Protein AF-A0A9X7B2Y9-F1 (afdb_monomer)

Radius of gyration: 25.91 Å; Cα contacts (8 Å, |Δi|>4): 244; chains: 1; bounding box: 48×60×76 Å

Structure (mmCIF, N/CA/C/O backbone):
data_AF-A0A9X7B2Y9-F1
#
_entry.id   AF-A0A9X7B2Y9-F1
#
loop_
_atom_site.group_PDB
_atom_site.id
_atom_site.type_symbol
_atom_site.label_atom_id
_atom_site.label_alt_id
_atom_site.label_comp_id
_atom_site.label_asym_id
_atom_site.label_entity_id
_atom_site.label_seq_id
_atom_site.pdbx_PDB_ins_code
_atom_site.Cartn_x
_atom_site.Cartn_y
_atom_site.Cartn_z
_atom_site.occupancy
_atom_site.B_iso_or_equiv
_atom_site.auth_seq_id
_atom_site.auth_comp_id
_atom_site.auth_asym_id
_atom_site.auth_atom_id
_atom_site.pdbx_PDB_model_num
ATOM 1 N N . MET A 1 1 ? 6.248 -43.064 -61.734 1.00 55.03 1 MET A N 1
ATOM 2 C CA . MET A 1 1 ? 5.844 -42.090 -60.694 1.00 55.03 1 MET A CA 1
ATOM 3 C C . MET A 1 1 ? 4.387 -42.372 -60.353 1.00 55.03 1 MET A C 1
ATOM 5 O O . MET A 1 1 ? 3.598 -42.479 -61.281 1.00 55.03 1 MET A O 1
ATOM 9 N N . ASN A 1 2 ? 4.056 -42.627 -59.082 1.00 61.34 2 ASN A N 1
ATOM 10 C CA . ASN A 1 2 ? 2.721 -43.091 -58.677 1.00 61.34 2 ASN A CA 1
ATOM 11 C C . ASN A 1 2 ? 1.659 -42.046 -59.065 1.00 61.34 2 ASN A C 1
ATOM 13 O O . ASN A 1 2 ? 1.827 -40.874 -58.736 1.00 61.34 2 ASN A O 1
ATOM 17 N N . ILE A 1 3 ? 0.582 -42.448 -59.748 1.00 60.09 3 ILE A N 1
ATOM 18 C CA . ILE A 1 3 ? -0.460 -41.532 -60.266 1.00 60.09 3 ILE A CA 1
ATOM 19 C C . ILE A 1 3 ? -1.057 -40.669 -59.135 1.00 60.09 3 ILE A C 1
ATOM 21 O O . ILE A 1 3 ? -1.337 -39.487 -59.321 1.00 60.09 3 ILE A O 1
ATOM 25 N N . ALA A 1 4 ? -1.145 -41.226 -57.923 1.00 59.25 4 ALA A N 1
ATOM 26 C CA . ALA A 1 4 ? -1.563 -40.509 -56.719 1.00 59.25 4 ALA A CA 1
ATOM 27 C C . ALA A 1 4 ? -0.621 -39.348 -56.334 1.00 59.25 4 ALA A C 1
ATOM 29 O O . ALA A 1 4 ? -1.083 -38.287 -55.922 1.00 59.25 4 ALA A O 1
ATOM 30 N N . VAL A 1 5 ? 0.693 -39.511 -56.521 1.00 60.88 5 VAL A N 1
ATOM 31 C CA . VAL A 1 5 ? 1.701 -38.485 -56.198 1.00 60.88 5 VAL A CA 1
ATOM 32 C C . VAL A 1 5 ? 1.661 -37.341 -57.217 1.00 60.88 5 VAL A C 1
ATOM 34 O O . VAL A 1 5 ? 1.767 -36.178 -56.831 1.00 60.88 5 VAL A O 1
ATOM 37 N N . SER A 1 6 ? 1.441 -37.631 -58.507 1.00 60.00 6 SER A N 1
ATOM 38 C CA . SER A 1 6 ? 1.332 -36.575 -59.528 1.00 60.00 6 SER A CA 1
ATOM 39 C C . SER A 1 6 ? 0.026 -35.787 -59.432 1.00 60.00 6 SER A C 1
ATOM 41 O O . SER A 1 6 ? 0.015 -34.595 -59.720 1.00 60.00 6 SER A O 1
ATOM 43 N N . LEU A 1 7 ? -1.074 -36.429 -59.023 1.00 57.53 7 LEU A N 1
ATOM 44 C CA . LEU A 1 7 ? -2.344 -35.745 -58.759 1.00 57.53 7 LEU A CA 1
ATOM 45 C C . LEU A 1 7 ? -2.250 -34.867 -57.506 1.00 57.53 7 LEU A C 1
ATOM 47 O O . LEU A 1 7 ? -2.676 -33.715 -57.547 1.00 57.53 7 LEU A O 1
ATOM 51 N N . GLY A 1 8 ? -1.618 -35.367 -56.439 1.00 60.34 8 GLY A N 1
ATOM 52 C CA . GLY A 1 8 ? -1.370 -34.601 -55.216 1.00 60.34 8 GLY A CA 1
ATOM 53 C C . GLY A 1 8 ? -0.568 -33.321 -55.466 1.00 60.34 8 GLY A C 1
ATOM 54 O O . GLY A 1 8 ? -0.950 -32.268 -54.976 1.00 60.34 8 GLY A O 1
ATOM 55 N N . LEU A 1 9 ? 0.479 -33.374 -56.297 1.00 62.16 9 LEU A N 1
ATOM 56 C CA . LEU A 1 9 ? 1.273 -32.197 -56.688 1.00 62.16 9 LEU A CA 1
ATOM 57 C C . LEU A 1 9 ? 0.579 -31.280 -57.705 1.00 62.16 9 LEU A C 1
ATOM 59 O O . LEU A 1 9 ? 0.937 -30.110 -57.802 1.00 62.16 9 LEU A O 1
ATOM 63 N N . ARG A 1 10 ? -0.387 -31.784 -58.481 1.00 68.88 10 ARG A N 1
ATOM 64 C CA . ARG A 1 10 ? -1.125 -30.974 -59.463 1.00 68.88 10 ARG A CA 1
ATOM 65 C C . ARG A 1 10 ? -2.223 -30.133 -58.818 1.00 68.88 10 ARG A C 1
ATOM 67 O O . ARG A 1 10 ? -2.484 -29.049 -59.318 1.00 68.88 10 ARG A O 1
ATOM 74 N N . TYR A 1 11 ? -2.825 -30.629 -57.735 1.00 70.75 11 TYR A N 1
ATOM 75 C CA . TYR A 1 11 ? -3.968 -29.996 -57.068 1.00 70.75 11 TYR A CA 1
ATOM 76 C C . TYR A 1 11 ? -3.666 -29.511 -55.639 1.00 70.75 11 TYR A C 1
ATOM 78 O O . TYR A 1 11 ? -4.580 -29.196 -54.876 1.00 70.75 11 TYR A O 1
ATOM 86 N N . TYR A 1 12 ? -2.391 -29.476 -55.225 1.00 68.25 12 TYR A N 1
ATOM 87 C CA . TYR A 1 12 ? -2.027 -29.124 -53.847 1.00 68.25 12 TYR A CA 1
ATOM 88 C C . TYR A 1 12 ? -2.449 -27.703 -53.458 1.00 68.25 12 TYR A C 1
ATOM 90 O O . TYR A 1 12 ? -2.738 -27.468 -52.289 1.00 68.25 12 TYR A O 1
ATOM 98 N N . LYS A 1 13 ? -2.505 -26.760 -54.409 1.00 60.84 13 LYS A N 1
ATOM 99 C CA . LYS A 1 13 ? -2.906 -25.371 -54.135 1.00 60.84 13 LYS A CA 1
ATOM 100 C C . LYS A 1 13 ? -4.401 -25.278 -53.868 1.00 60.84 13 LYS A C 1
ATOM 102 O O . LYS A 1 13 ? -4.811 -24.548 -52.982 1.00 60.84 13 LYS A O 1
ATOM 107 N N . GLU A 1 14 ? -5.190 -26.045 -54.598 1.00 77.44 14 GLU A N 1
ATOM 108 C CA . GLU A 1 14 ? -6.642 -26.140 -54.543 1.00 77.44 14 GLU A CA 1
ATOM 109 C C . GLU A 1 14 ? -7.071 -26.882 -53.273 1.00 77.44 14 GLU A C 1
ATOM 111 O O . GLU A 1 14 ? -7.991 -26.450 -52.580 1.00 77.44 14 GLU A O 1
ATOM 116 N N . ILE A 1 15 ? -6.338 -27.942 -52.912 1.00 73.31 15 ILE A N 1
ATOM 117 C CA . ILE A 1 15 ? -6.488 -28.651 -51.636 1.00 73.31 15 ILE A CA 1
ATOM 118 C C . ILE A 1 15 ? -6.124 -27.725 -50.468 1.00 73.31 15 ILE A C 1
ATOM 120 O O . ILE A 1 15 ? -6.886 -27.629 -49.509 1.00 73.31 15 ILE A O 1
ATOM 124 N N . LEU A 1 16 ? -5.000 -27.002 -50.548 1.00 67.75 16 LEU A N 1
ATOM 125 C CA . LEU A 1 16 ? -4.587 -26.047 -49.516 1.00 67.75 16 LEU A CA 1
ATOM 126 C C . LEU A 1 16 ? -5.603 -24.904 -49.368 1.00 67.75 16 LEU A C 1
ATOM 128 O O . LEU A 1 16 ? -5.963 -24.554 -48.248 1.00 67.75 16 LEU A O 1
ATOM 132 N N . LEU A 1 17 ? -6.108 -24.363 -50.482 1.00 68.44 17 LEU A N 1
ATOM 133 C CA . LEU A 1 17 ? -7.133 -23.318 -50.485 1.00 68.44 17 LEU A CA 1
ATOM 134 C C . LEU A 1 17 ? -8.424 -23.811 -49.817 1.00 68.44 17 LEU A C 1
ATOM 136 O O . LEU A 1 17 ? -9.001 -23.099 -48.998 1.00 68.44 17 LEU A O 1
ATOM 140 N N . GLY A 1 18 ? -8.841 -25.047 -50.113 1.00 69.19 18 GLY A N 1
ATOM 141 C CA . GLY A 1 18 ? -9.987 -25.690 -49.473 1.00 69.19 18 GLY A CA 1
ATOM 142 C C . GLY A 1 18 ? -9.796 -25.884 -47.966 1.00 69.19 18 GLY A C 1
ATOM 143 O O . GLY A 1 18 ? -10.706 -25.592 -47.195 1.00 69.19 18 GLY A O 1
ATOM 144 N N . LEU A 1 19 ? -8.605 -26.303 -47.526 1.00 68.75 19 LEU A N 1
ATOM 145 C CA . LEU A 1 19 ? -8.286 -26.467 -46.103 1.00 68.75 19 LEU A CA 1
ATOM 146 C C . LEU A 1 19 ? -8.271 -25.131 -45.348 1.00 68.75 19 LEU A C 1
ATOM 148 O O . LEU A 1 19 ? -8.793 -25.063 -44.238 1.00 68.75 19 LEU A O 1
ATOM 152 N N . VAL A 1 20 ? -7.734 -24.064 -45.950 1.00 67.94 20 VAL A N 1
ATOM 153 C CA . VAL A 1 20 ? -7.754 -22.710 -45.367 1.00 67.94 20 VAL A CA 1
ATOM 154 C C . VAL A 1 20 ? -9.185 -22.178 -45.263 1.00 67.94 20 VAL A C 1
ATOM 156 O O . VAL A 1 20 ? -9.540 -21.598 -44.239 1.00 67.94 20 VAL A O 1
ATOM 159 N N . LEU A 1 21 ? -10.030 -22.419 -46.272 1.00 69.00 21 LEU A N 1
ATOM 160 C CA . LEU A 1 21 ? -11.450 -22.051 -46.239 1.00 69.00 21 LEU A CA 1
ATOM 161 C C . LEU A 1 21 ? -12.208 -22.791 -45.132 1.00 69.00 21 LEU A C 1
ATOM 163 O O . LEU A 1 21 ? -12.927 -22.165 -44.358 1.00 69.00 21 LEU A O 1
ATOM 167 N N . VAL A 1 22 ? -12.013 -24.107 -45.014 1.00 71.19 22 VAL A N 1
ATOM 168 C CA . VAL A 1 22 ? -12.641 -24.918 -43.960 1.00 71.19 22 VAL A CA 1
ATOM 169 C C . VAL A 1 22 ? -12.153 -24.486 -42.578 1.00 71.19 22 VAL A C 1
ATOM 171 O O . VAL A 1 22 ? -12.970 -24.303 -41.680 1.00 71.19 22 VAL A O 1
ATOM 174 N N . PHE A 1 23 ? -10.850 -24.248 -42.406 1.00 67.44 23 PHE A N 1
ATOM 175 C CA . PHE A 1 23 ? -10.298 -23.749 -41.147 1.00 67.44 23 PHE A CA 1
ATOM 176 C C . PHE A 1 23 ? -10.831 -22.353 -40.800 1.00 67.44 23 PHE A C 1
ATOM 178 O O . PHE A 1 23 ? -11.190 -22.115 -39.653 1.00 67.44 23 PHE A O 1
ATOM 185 N N . GLY A 1 24 ? -10.954 -21.452 -41.778 1.00 67.06 24 GLY A N 1
ATOM 186 C CA . GLY A 1 24 ? -11.535 -20.121 -41.588 1.00 67.06 24 GLY A CA 1
ATOM 187 C C . GLY A 1 24 ? -13.003 -20.169 -41.160 1.00 67.06 24 GLY A C 1
ATOM 188 O O . GLY A 1 24 ? -13.393 -19.467 -40.232 1.00 67.06 24 GLY A O 1
ATOM 189 N N . VAL A 1 25 ? -13.810 -21.045 -41.767 1.00 72.69 25 VAL A N 1
ATOM 190 C CA . VAL A 1 25 ? -15.215 -21.247 -41.370 1.00 72.69 25 VAL A CA 1
ATOM 191 C C . VAL A 1 25 ? -15.308 -21.854 -39.967 1.00 72.69 25 VAL A C 1
ATOM 193 O O . VAL A 1 25 ? -16.091 -21.376 -39.154 1.00 72.69 25 VAL A O 1
ATOM 196 N N . VAL A 1 26 ? -14.479 -22.848 -39.636 1.00 67.69 26 VAL A N 1
ATOM 197 C CA . VAL A 1 26 ? -14.423 -23.434 -38.284 1.00 67.69 26 VAL A CA 1
ATOM 198 C C . VAL A 1 26 ? -13.945 -22.405 -37.254 1.00 67.69 26 VAL A C 1
ATOM 200 O O . VAL A 1 26 ? -14.511 -22.338 -36.168 1.00 67.69 26 VAL A O 1
ATOM 203 N N . PHE A 1 27 ? -12.978 -21.550 -37.592 1.00 67.06 27 PHE A N 1
ATOM 204 C CA . PHE A 1 27 ? -12.524 -20.452 -36.737 1.00 67.06 27 PHE A CA 1
ATOM 205 C C . PHE A 1 27 ? -13.646 -19.437 -36.490 1.00 67.06 27 PHE A C 1
ATOM 207 O O . PHE A 1 27 ? -13.872 -19.059 -35.348 1.00 67.06 27 PHE A O 1
ATOM 214 N N . VAL A 1 28 ? -14.416 -19.059 -37.514 1.00 68.25 28 VAL A N 1
ATOM 215 C CA . VAL A 1 28 ? -15.595 -18.189 -37.351 1.00 68.25 28 VAL A CA 1
ATOM 216 C C . VAL A 1 28 ? -16.700 -18.872 -36.537 1.00 68.25 28 VAL A C 1
ATOM 218 O O . VAL A 1 28 ? -17.366 -18.206 -35.757 1.00 68.25 28 VAL A O 1
ATOM 221 N N . LEU A 1 29 ? -16.884 -20.188 -36.635 1.00 69.62 29 LEU A N 1
ATOM 222 C CA . LEU A 1 29 ? -17.882 -20.902 -35.827 1.00 69.62 29 LEU A CA 1
ATOM 223 C C . LEU A 1 29 ? -17.447 -21.098 -34.361 1.00 69.62 29 LEU A C 1
ATOM 225 O O . LEU A 1 29 ? -18.292 -21.039 -33.474 1.00 69.62 29 LEU A O 1
ATOM 229 N N . PHE A 1 30 ? -16.151 -21.295 -34.090 1.00 56.69 30 PHE A N 1
ATOM 230 C CA . PHE A 1 30 ? -15.613 -21.457 -32.729 1.00 56.69 30 PHE A CA 1
ATOM 231 C C . PHE A 1 30 ? -15.320 -20.122 -32.024 1.00 56.69 30 PHE A C 1
ATOM 233 O O . PHE A 1 30 ? -15.559 -20.011 -30.825 1.00 56.69 30 PHE A O 1
ATOM 240 N N . PHE A 1 31 ? -14.827 -19.108 -32.742 1.00 54.88 31 PHE A N 1
ATOM 241 C CA . PHE A 1 31 ? -14.483 -17.788 -32.191 1.00 54.88 31 PHE A CA 1
ATOM 242 C C . PHE A 1 31 ? -15.511 -16.699 -32.506 1.00 54.88 31 PHE A C 1
ATOM 244 O O . PHE A 1 31 ? -15.597 -15.734 -31.757 1.00 54.88 31 PHE A O 1
ATOM 251 N N . GLY A 1 32 ? -16.342 -16.842 -33.542 1.00 52.44 32 GLY A N 1
ATOM 252 C CA . GLY A 1 32 ? -17.478 -15.935 -33.778 1.00 52.44 32 GLY A CA 1
ATOM 253 C C . GLY A 1 32 ? -18.641 -16.149 -32.803 1.00 52.44 32 GLY A C 1
ATOM 254 O O . GLY A 1 32 ? -19.532 -15.310 -32.727 1.00 52.44 32 GLY A O 1
ATOM 255 N N . ALA A 1 33 ? -18.613 -17.234 -32.019 1.00 52.72 33 ALA A N 1
ATOM 256 C CA . ALA A 1 33 ? -19.480 -17.431 -30.858 1.00 52.72 33 ALA A CA 1
ATOM 257 C C . ALA A 1 33 ? -18.954 -16.737 -29.583 1.00 52.72 33 ALA A C 1
ATOM 259 O O . ALA A 1 33 ? -19.670 -16.693 -28.582 1.00 52.72 33 ALA A O 1
ATOM 260 N N . VAL A 1 34 ? -17.751 -16.136 -29.609 1.00 56.22 34 VAL A N 1
ATOM 261 C CA . VAL A 1 34 ? -17.393 -15.084 -28.645 1.00 56.22 34 VAL A CA 1
ATOM 262 C C . VAL A 1 34 ? -18.108 -13.822 -29.106 1.00 56.22 34 VAL A C 1
ATOM 264 O O . VAL A 1 34 ? -17.591 -12.984 -29.839 1.00 56.22 34 VAL A O 1
ATOM 267 N N . GLN A 1 35 ? -19.380 -13.782 -28.738 1.00 47.47 35 GLN A N 1
ATOM 268 C CA . GLN A 1 35 ? -20.315 -12.735 -29.068 1.00 47.47 35 GLN A CA 1
ATOM 269 C C . GLN A 1 35 ? -19.839 -11.417 -28.445 1.00 47.47 35 GLN A C 1
ATOM 271 O O . GLN A 1 35 ? -19.749 -11.286 -27.224 1.00 47.47 35 GLN A O 1
ATOM 276 N N . GLU A 1 36 ? -19.591 -10.420 -29.294 1.00 47.25 36 GLU A N 1
ATOM 277 C CA . GLU A 1 36 ? -19.710 -9.017 -28.919 1.00 47.25 36 GLU A CA 1
ATOM 278 C C . GLU A 1 36 ? -21.174 -8.794 -28.527 1.00 47.25 36 GLU A C 1
ATOM 280 O O . GLU A 1 36 ? -22.055 -8.543 -29.351 1.00 47.25 36 GLU A O 1
ATOM 285 N N . GLN A 1 37 ? -21.464 -8.971 -27.241 1.00 39.66 37 GLN A N 1
ATOM 286 C CA . GLN A 1 37 ? -22.693 -8.475 -26.657 1.00 39.66 37 GLN A CA 1
ATOM 287 C C . GLN A 1 37 ? -22.504 -6.966 -26.492 1.00 39.66 37 GLN A C 1
ATOM 289 O O . GLN A 1 37 ? -22.122 -6.470 -25.434 1.00 39.66 37 GLN A O 1
ATOM 294 N N . GLY A 1 38 ? -22.745 -6.236 -27.581 1.00 47.16 38 GLY A N 1
ATOM 295 C CA . GLY A 1 38 ? -23.053 -4.815 -27.536 1.00 47.16 38 GLY A CA 1
ATOM 296 C C . GLY A 1 38 ? -24.311 -4.626 -26.695 1.00 47.16 38 GLY A C 1
ATOM 297 O O . GLY A 1 38 ? -25.424 -4.631 -27.211 1.00 47.16 38 GLY A O 1
ATOM 298 N N . ASN A 1 39 ? -24.124 -4.524 -25.382 1.00 36.09 39 ASN A N 1
ATOM 299 C CA . ASN A 1 39 ? -25.152 -4.183 -24.419 1.00 36.09 39 ASN A CA 1
ATOM 300 C C . ASN A 1 39 ? -24.681 -2.944 -23.661 1.00 36.09 39 ASN A C 1
ATOM 302 O O . ASN A 1 39 ? -23.793 -2.995 -22.811 1.00 36.09 39 ASN A O 1
ATOM 306 N N . THR A 1 40 ? -25.279 -1.806 -23.994 1.00 45.19 40 THR A N 1
ATOM 307 C CA . THR A 1 40 ? -25.213 -0.579 -23.206 1.00 45.19 40 THR A CA 1
ATOM 308 C C . THR A 1 40 ? -25.923 -0.819 -21.873 1.00 45.19 40 THR A C 1
ATOM 310 O O . THR A 1 40 ? -27.124 -0.599 -21.745 1.00 45.19 40 THR A O 1
ATOM 313 N N . GLY A 1 41 ? -25.172 -1.316 -20.893 1.00 37.28 41 GLY A N 1
ATOM 314 C CA . GLY A 1 41 ? -25.619 -1.546 -19.524 1.00 37.28 41 GLY A CA 1
ATOM 315 C C . GLY A 1 41 ? -24.445 -1.986 -18.654 1.00 37.28 41 GLY A C 1
ATOM 316 O O . GLY A 1 41 ? -24.014 -3.127 -18.754 1.00 37.28 41 GLY A O 1
ATOM 317 N N . THR A 1 42 ? -23.923 -1.054 -17.847 1.00 45.12 42 THR A N 1
ATOM 318 C CA . THR A 1 42 ? -23.098 -1.250 -16.632 1.00 45.12 42 THR A CA 1
ATOM 319 C C . THR A 1 42 ? -22.551 -2.668 -16.416 1.00 45.12 42 THR A C 1
ATOM 321 O O . THR A 1 42 ? -23.133 -3.473 -15.690 1.00 45.12 42 THR A O 1
ATOM 324 N N . GLY A 1 43 ? -21.405 -2.957 -17.039 1.00 38.66 43 GLY A N 1
ATOM 325 C CA . GLY A 1 43 ? -20.596 -4.137 -16.744 1.00 38.66 43 GLY A CA 1
ATOM 326 C C . GLY A 1 43 ? -19.923 -3.997 -15.378 1.00 38.66 43 GLY A C 1
ATOM 327 O O . GLY A 1 43 ? -19.402 -2.932 -15.050 1.00 38.66 43 GLY A O 1
ATOM 328 N N . GLY A 1 44 ? -19.964 -5.061 -14.574 1.00 47.94 44 GLY A N 1
ATOM 329 C CA . GLY A 1 44 ? -19.426 -5.117 -13.214 1.00 47.94 44 GLY A CA 1
ATOM 330 C C . GLY A 1 44 ? -17.904 -4.969 -13.160 1.00 47.94 44 GLY A C 1
ATOM 331 O O . GLY A 1 44 ? -17.181 -5.951 -13.028 1.00 47.94 44 GLY A O 1
ATOM 332 N N . GLY A 1 45 ? -17.424 -3.734 -13.246 1.00 51.38 45 GLY A N 1
ATOM 333 C CA . GLY A 1 45 ? -16.088 -3.314 -12.843 1.00 51.38 45 GLY A CA 1
ATOM 334 C C . GLY A 1 45 ? -16.204 -2.536 -11.539 1.00 51.38 45 GLY A C 1
ATOM 335 O O . GLY A 1 45 ? -17.116 -1.724 -11.386 1.00 51.38 45 GLY A O 1
ATOM 336 N N . GLY A 1 46 ? -15.330 -2.814 -10.575 1.00 66.62 46 GLY A N 1
ATOM 337 C CA . GLY A 1 46 ? -15.309 -2.044 -9.335 1.00 66.62 46 GLY A CA 1
ATOM 338 C C . GLY A 1 46 ? -15.102 -0.553 -9.612 1.00 66.62 46 GLY A C 1
ATOM 339 O O . GLY A 1 46 ? -14.461 -0.178 -10.593 1.00 66.62 46 GLY A O 1
ATOM 340 N N . VAL A 1 47 ? -15.647 0.307 -8.755 1.00 83.25 47 VAL A N 1
ATOM 341 C CA . VAL A 1 47 ? -15.369 1.747 -8.816 1.00 83.25 47 VAL A CA 1
ATOM 342 C C . VAL A 1 47 ? -14.066 1.989 -8.065 1.00 83.25 47 VAL A C 1
ATOM 344 O O . VAL A 1 47 ? -13.984 1.666 -6.879 1.00 83.25 47 VAL A O 1
ATOM 347 N N . MET A 1 48 ? -13.057 2.532 -8.748 1.00 79.38 48 MET A N 1
ATOM 348 C CA . MET A 1 48 ? -11.770 2.869 -8.131 1.00 79.38 48 MET A CA 1
ATOM 349 C C . MET A 1 48 ? -11.950 3.985 -7.087 1.00 79.38 48 MET A C 1
ATOM 351 O O . MET A 1 48 ? -12.791 4.870 -7.287 1.00 79.38 48 MET A O 1
ATOM 355 N N . PRO A 1 49 ? -11.188 3.967 -5.981 1.00 85.38 49 PRO A N 1
ATOM 356 C CA . PRO A 1 49 ? -11.189 5.063 -5.018 1.00 85.38 49 PRO A CA 1
ATOM 357 C C . PRO A 1 49 ? -10.596 6.348 -5.616 1.00 85.38 49 PRO A C 1
ATOM 359 O O . PRO A 1 49 ? -9.897 6.328 -6.633 1.00 85.38 49 PRO A O 1
ATOM 362 N N . GLY A 1 50 ? -10.883 7.482 -4.971 1.00 83.69 50 GLY A N 1
ATOM 363 C CA . GLY A 1 50 ? -10.296 8.774 -5.330 1.00 83.69 50 GLY A CA 1
ATOM 364 C C . GLY A 1 50 ? -8.797 8.859 -5.016 1.00 83.69 50 GLY A C 1
ATOM 365 O O . GLY A 1 50 ? -8.202 7.947 -4.449 1.00 83.69 50 GLY A O 1
ATOM 366 N N . ALA A 1 51 ? -8.172 9.997 -5.334 1.00 85.56 51 ALA A N 1
ATOM 367 C CA . ALA A 1 51 ? -6.760 10.252 -5.009 1.00 85.56 51 ALA A CA 1
ATOM 368 C C . ALA A 1 51 ? -6.468 10.298 -3.492 1.00 85.56 51 ALA A C 1
ATOM 370 O O . ALA A 1 51 ? -5.313 10.237 -3.079 1.00 85.56 51 ALA A O 1
ATOM 371 N N . ASP A 1 52 ? -7.502 10.412 -2.659 1.00 87.00 52 ASP A N 1
ATOM 372 C CA . ASP A 1 52 ? -7.428 10.295 -1.203 1.00 87.00 52 ASP A CA 1
ATOM 373 C C . ASP A 1 52 ? -7.532 8.841 -0.705 1.00 87.00 52 ASP A C 1
ATOM 375 O O . ASP A 1 52 ? -7.404 8.612 0.499 1.00 87.00 52 ASP A O 1
ATOM 379 N N . GLY A 1 53 ? -7.740 7.882 -1.617 1.00 86.31 53 GLY A N 1
ATOM 380 C CA . GLY A 1 53 ? -7.894 6.448 -1.367 1.00 86.31 53 GLY A CA 1
ATOM 381 C C . GLY A 1 53 ? -9.255 6.039 -0.818 1.00 86.31 53 GLY A C 1
ATOM 382 O O . GLY A 1 53 ? -9.461 4.866 -0.505 1.00 86.31 53 GLY A O 1
ATOM 383 N N . LYS A 1 54 ? -10.192 6.984 -0.696 1.00 91.38 54 LYS A N 1
ATOM 384 C CA . LYS A 1 54 ? -11.496 6.751 -0.079 1.00 91.38 54 LYS A CA 1
ATOM 385 C C . LYS A 1 54 ? -12.577 6.487 -1.119 1.00 91.38 54 LYS A C 1
ATOM 387 O O . LYS A 1 54 ? -12.498 6.908 -2.276 1.00 91.38 54 LYS A O 1
ATOM 392 N N . GLY A 1 55 ? -13.634 5.818 -0.664 1.00 88.12 55 GLY A N 1
ATOM 393 C CA . GLY A 1 55 ? -14.794 5.500 -1.490 1.00 88.12 55 GLY A CA 1
ATOM 394 C C . GLY A 1 55 ? -14.526 4.353 -2.463 1.00 88.12 55 GLY A C 1
ATOM 395 O O . GLY A 1 55 ? -13.785 3.420 -2.158 1.00 88.12 55 GLY A O 1
ATOM 396 N N . GLY A 1 56 ? -15.175 4.401 -3.625 1.00 88.56 56 GLY A N 1
ATOM 397 C CA . GLY A 1 56 ? -15.169 3.292 -4.573 1.00 88.56 56 GLY A CA 1
ATOM 398 C C . GLY A 1 56 ? -16.044 2.111 -4.136 1.00 88.56 56 GLY A C 1
ATOM 399 O O . GLY A 1 56 ? -16.777 2.168 -3.146 1.00 88.56 56 GLY A O 1
ATOM 400 N N . LYS A 1 57 ? -15.998 1.032 -4.917 1.00 93.00 57 LYS A N 1
ATOM 401 C CA . LYS A 1 57 ? -16.633 -0.253 -4.605 1.00 93.00 57 LYS A CA 1
ATOM 402 C C . LYS A 1 57 ? -15.823 -1.356 -5.260 1.00 93.00 57 LYS A C 1
ATOM 404 O O . LYS A 1 57 ? -15.811 -1.454 -6.484 1.00 93.00 57 LYS A O 1
ATOM 409 N N . ALA A 1 58 ? -15.171 -2.194 -4.468 1.00 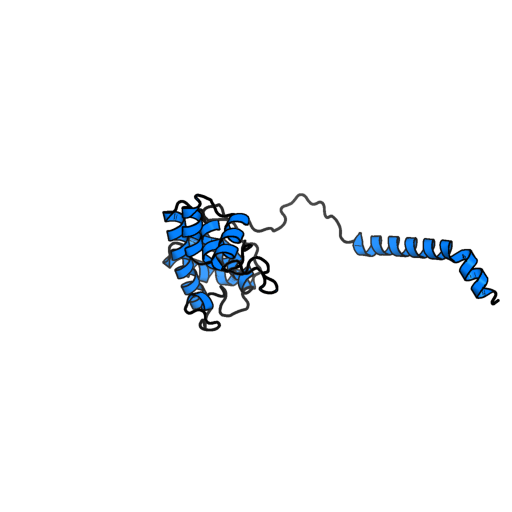91.88 58 ALA A N 1
ATOM 410 C CA . ALA A 1 58 ? -14.376 -3.284 -5.004 1.00 91.88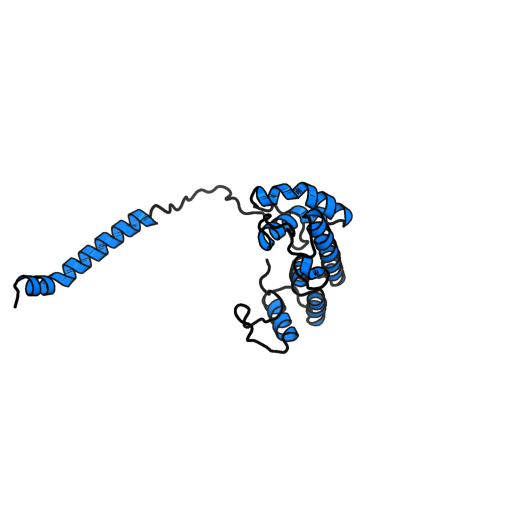 58 ALA A CA 1
ATOM 411 C C . ALA A 1 58 ? -15.277 -4.351 -5.639 1.00 91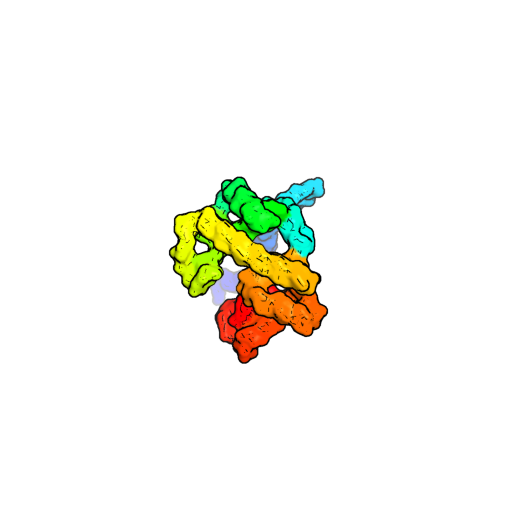.88 58 ALA A C 1
ATOM 413 O O . ALA A 1 58 ? -16.270 -4.786 -5.051 1.00 91.88 58 ALA A O 1
ATOM 414 N N . ASN A 1 59 ? -14.921 -4.815 -6.833 1.00 93.81 59 ASN A N 1
ATOM 415 C CA . ASN A 1 59 ? -15.535 -6.008 -7.404 1.00 93.81 59 ASN A CA 1
ATOM 416 C C . ASN A 1 59 ? -14.705 -7.226 -6.986 1.00 93.81 59 ASN A C 1
ATOM 418 O O . ASN A 1 59 ? -13.697 -7.531 -7.616 1.00 93.81 59 ASN A O 1
ATOM 422 N N . VAL A 1 60 ? -15.093 -7.871 -5.885 1.00 92.19 60 VAL A N 1
ATOM 423 C CA . VAL A 1 60 ? -14.362 -9.003 -5.295 1.00 92.19 60 VAL A CA 1
ATOM 424 C C . VAL A 1 60 ? -15.301 -10.184 -5.054 1.00 92.19 60 VAL A 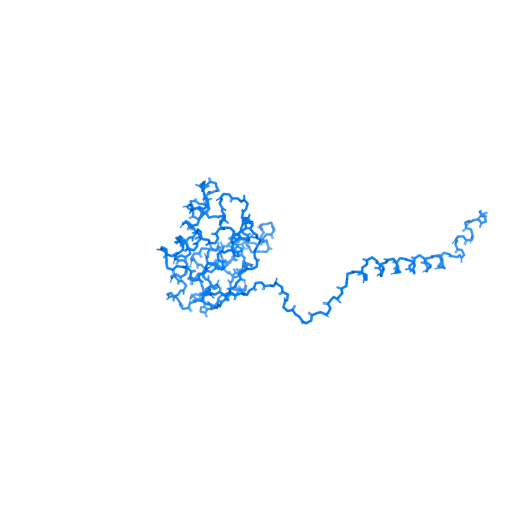C 1
ATOM 426 O O . VAL A 1 60 ? -16.478 -9.970 -4.739 1.00 92.19 60 VAL A O 1
ATOM 429 N N . PRO A 1 61 ? -14.811 -11.429 -5.182 1.00 95.06 61 PRO A N 1
ATOM 430 C CA . PRO A 1 61 ? -15.629 -12.616 -4.980 1.00 95.06 61 PRO A CA 1
ATOM 431 C C . PRO A 1 61 ? -16.084 -12.755 -3.515 1.00 95.06 61 PRO A C 1
ATOM 433 O O . PRO A 1 61 ? -15.465 -12.178 -2.614 1.00 95.06 61 PRO A O 1
ATOM 436 N N . PRO A 1 62 ? -17.121 -13.571 -3.236 1.00 96.56 62 PRO A N 1
ATOM 437 C CA . PRO A 1 62 ? -17.619 -13.803 -1.877 1.00 96.56 62 PRO A CA 1
ATOM 438 C C . PRO A 1 62 ? -16.541 -14.225 -0.866 1.00 96.56 62 PRO A C 1
ATOM 440 O O . PRO A 1 62 ? -16.585 -13.789 0.281 1.00 96.56 62 PRO A O 1
ATOM 443 N N . VAL A 1 63 ? -15.544 -15.005 -1.308 1.00 94.94 63 VAL A N 1
ATOM 444 C CA . VAL A 1 63 ? -14.413 -15.462 -0.476 1.00 94.94 63 VAL A CA 1
ATOM 445 C C . VAL A 1 63 ? -13.550 -14.315 0.065 1.00 94.94 63 VAL A C 1
ATOM 447 O O . VAL A 1 63 ? -12.975 -14.439 1.138 1.00 94.94 63 VAL A O 1
ATOM 450 N N . VAL A 1 64 ? -13.516 -13.167 -0.613 1.00 95.81 64 VAL A N 1
ATOM 451 C CA . VAL A 1 64 ? -12.874 -11.945 -0.103 1.00 95.81 64 VAL A CA 1
ATOM 452 C C . VAL A 1 64 ? -13.896 -11.065 0.609 1.00 95.81 64 VAL A C 1
ATOM 454 O O . VAL A 1 64 ? -13.639 -10.546 1.693 1.00 95.81 64 VAL A O 1
ATOM 457 N N . ARG A 1 65 ? -15.088 -10.910 0.021 1.00 97.44 65 ARG A N 1
ATOM 458 C CA . ARG A 1 65 ? -16.143 -10.028 0.538 1.00 97.44 65 ARG A CA 1
ATOM 459 C C . ARG A 1 65 ? -16.580 -10.391 1.962 1.00 97.44 65 ARG A C 1
ATOM 461 O O . ARG A 1 65 ? -16.946 -9.490 2.711 1.00 97.44 65 ARG A O 1
ATOM 468 N N . GLN A 1 66 ? -16.498 -11.664 2.359 1.00 97.38 66 GLN A N 1
ATOM 469 C CA . GLN A 1 66 ? -16.784 -12.108 3.731 1.00 97.38 66 GLN A CA 1
ATOM 470 C C . GLN A 1 66 ? -15.955 -11.379 4.807 1.00 97.38 66 GLN A C 1
ATOM 472 O O . GLN A 1 66 ? -16.428 -11.231 5.932 1.00 97.38 66 GLN A O 1
ATOM 477 N N . TYR A 1 67 ? -14.764 -10.867 4.470 1.00 97.69 67 TYR A N 1
ATOM 478 C CA . TYR A 1 67 ? -13.901 -10.145 5.409 1.00 97.69 67 TYR A CA 1
ATOM 479 C C . TYR A 1 67 ? -14.296 -8.675 5.615 1.00 97.69 67 TYR A C 1
ATOM 481 O O . TYR A 1 67 ? -13.741 -8.031 6.501 1.00 97.69 67 TYR A O 1
ATOM 489 N N . GLU A 1 68 ? -15.251 -8.124 4.852 1.00 97.62 68 GLU A N 1
ATOM 490 C CA . GLU A 1 68 ? -15.592 -6.692 4.891 1.00 97.62 68 GLU A CA 1
ATOM 491 C C . GLU A 1 68 ? -15.920 -6.191 6.303 1.00 97.62 68 GLU A C 1
ATOM 493 O O . GLU A 1 68 ? -15.424 -5.140 6.707 1.00 97.62 68 GLU A O 1
ATOM 498 N N . GLY A 1 69 ? -16.738 -6.933 7.057 1.00 98.06 69 GLY A N 1
ATOM 499 C CA . GLY A 1 69 ? -17.130 -6.545 8.414 1.00 98.06 69 GLY A CA 1
ATOM 500 C C . GLY A 1 69 ? -15.930 -6.454 9.356 1.00 98.06 69 GLY A C 1
ATOM 501 O O . GLY A 1 69 ? -15.728 -5.427 9.999 1.00 98.06 69 GLY A O 1
ATOM 502 N N . MET A 1 70 ? -15.096 -7.498 9.365 1.00 98.31 70 MET A N 1
ATOM 503 C CA . MET A 1 70 ? -13.877 -7.573 10.176 1.00 98.31 70 MET A CA 1
ATOM 504 C C . MET A 1 70 ? -12.871 -6.480 9.786 1.00 98.31 70 MET A C 1
ATOM 506 O O . MET A 1 70 ? -12.359 -5.776 10.655 1.00 98.31 70 MET A O 1
ATOM 510 N N . ILE A 1 71 ? -12.616 -6.302 8.484 1.00 98.38 71 ILE A N 1
ATOM 511 C CA . ILE A 1 71 ? -11.698 -5.274 7.975 1.00 98.38 71 ILE A CA 1
ATOM 512 C C . ILE A 1 71 ? -12.180 -3.888 8.386 1.00 98.38 71 ILE A C 1
ATOM 514 O O . ILE A 1 71 ? -11.396 -3.109 8.919 1.00 98.38 71 ILE A O 1
ATOM 518 N N . ARG A 1 72 ? -13.468 -3.583 8.196 1.00 98.44 72 ARG A N 1
ATOM 519 C CA . ARG A 1 72 ? -14.049 -2.287 8.563 1.00 98.44 72 ARG A CA 1
ATOM 520 C C . ARG A 1 72 ? -13.949 -2.024 10.064 1.00 98.44 72 ARG A C 1
ATOM 522 O O . ARG A 1 72 ? -13.600 -0.913 10.464 1.00 98.44 72 ARG A O 1
ATOM 529 N N . GLU A 1 73 ? -14.248 -3.021 10.894 1.00 98.38 73 GLU A N 1
ATOM 530 C CA . GLU A 1 73 ? -14.170 -2.898 12.351 1.00 98.38 73 GLU A CA 1
ATOM 531 C C . GLU A 1 73 ? -12.739 -2.598 12.809 1.00 98.38 73 GLU A C 1
ATOM 533 O O . GLU A 1 73 ? -12.512 -1.649 13.562 1.00 98.38 73 GLU A O 1
ATOM 538 N N . ILE A 1 74 ? -11.760 -3.365 12.324 1.00 98.25 74 ILE A N 1
ATOM 539 C CA . ILE A 1 74 ? -10.353 -3.161 12.677 1.00 98.25 74 ILE A CA 1
ATOM 540 C C . ILE A 1 74 ? -9.865 -1.818 12.125 1.00 98.25 74 ILE A C 1
ATOM 542 O O . ILE A 1 74 ? -9.320 -1.024 12.885 1.00 98.25 74 ILE A O 1
ATOM 546 N N . ALA A 1 75 ? -10.141 -1.499 10.858 1.00 97.81 75 ALA A N 1
ATOM 547 C CA . ALA A 1 75 ? -9.754 -0.232 10.236 1.00 97.81 75 ALA A CA 1
ATOM 548 C C . ALA A 1 75 ? -10.324 0.992 10.973 1.00 97.81 75 ALA A C 1
ATOM 550 O O . ALA A 1 75 ? -9.657 2.023 11.058 1.00 97.81 75 ALA A O 1
ATOM 551 N N . THR A 1 76 ? -11.514 0.882 11.572 1.00 98.25 76 THR A N 1
ATOM 552 C CA . THR A 1 76 ? -12.106 1.955 12.392 1.00 98.25 76 THR A CA 1
ATOM 553 C C . THR A 1 76 ? -11.217 2.321 13.584 1.00 98.25 76 THR A C 1
ATOM 555 O O . THR A 1 76 ? -11.072 3.500 13.895 1.00 98.25 76 THR A O 1
ATOM 558 N N . LYS A 1 77 ? -10.540 1.348 14.212 1.00 98.00 77 LYS A N 1
ATOM 559 C CA . LYS A 1 77 ? -9.608 1.594 15.335 1.00 98.00 77 LYS A CA 1
ATOM 560 C C . LYS A 1 77 ? -8.416 2.471 14.927 1.00 98.00 77 LYS A C 1
ATOM 562 O O . LYS A 1 77 ? -7.795 3.099 15.780 1.00 98.00 77 LYS A O 1
ATOM 567 N N . TYR A 1 78 ? -8.136 2.534 13.626 1.00 97.25 78 TYR A N 1
ATOM 568 C CA . TYR A 1 78 ? -7.058 3.303 13.007 1.00 97.25 78 TYR A CA 1
ATOM 569 C C . TYR A 1 78 ? -7.550 4.548 12.253 1.00 97.25 78 TYR A C 1
ATOM 571 O O . TYR A 1 78 ? -6.744 5.242 11.640 1.00 97.25 78 TYR A O 1
ATOM 579 N N . ASN A 1 79 ? -8.854 4.853 12.295 1.00 97.31 79 ASN A N 1
ATOM 580 C CA . ASN A 1 79 ? -9.508 5.888 11.479 1.00 97.31 79 ASN A CA 1
ATOM 581 C C . ASN A 1 79 ? -9.374 5.662 9.957 1.00 97.31 79 ASN A C 1
ATOM 583 O O . ASN A 1 79 ? -9.312 6.616 9.179 1.00 97.31 79 ASN A O 1
ATOM 587 N N . LEU A 1 80 ? -9.322 4.398 9.527 1.00 96.81 80 LEU A N 1
ATOM 588 C CA . LEU A 1 80 ? -9.162 3.982 8.130 1.00 96.81 80 LEU A CA 1
ATOM 589 C C . LEU A 1 80 ? -10.409 3.289 7.550 1.00 96.81 80 LEU A C 1
ATOM 591 O O . LEU A 1 80 ? -10.347 2.698 6.476 1.00 96.81 80 LEU A O 1
ATOM 595 N N . GLN A 1 81 ? -11.566 3.359 8.210 1.00 97.12 81 GLN A N 1
ATOM 596 C CA . GLN A 1 81 ? -12.789 2.688 7.745 1.00 97.12 81 GLN A CA 1
ATOM 597 C C . GLN A 1 81 ? -13.246 3.122 6.339 1.00 97.12 81 GLN A C 1
ATOM 599 O O . GLN A 1 81 ? -13.841 2.325 5.612 1.00 97.12 81 GLN A O 1
ATOM 604 N N . ASP A 1 82 ? -12.930 4.349 5.918 1.00 96.19 82 ASP A N 1
ATOM 605 C CA . ASP A 1 82 ? -13.298 4.873 4.592 1.00 96.19 82 ASP A CA 1
ATOM 606 C C . ASP A 1 82 ? -12.520 4.201 3.441 1.00 96.19 82 ASP A C 1
ATOM 608 O O . ASP A 1 82 ? -12.903 4.334 2.279 1.00 96.19 82 ASP A O 1
ATOM 612 N N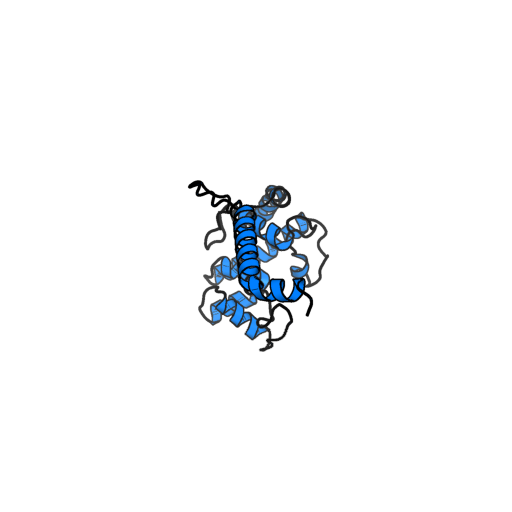 . TYR A 1 83 ? -11.453 3.463 3.768 1.00 96.56 83 TYR A N 1
ATOM 613 C CA . TYR A 1 83 ? -10.596 2.724 2.836 1.00 96.56 83 TYR A CA 1
ATOM 614 C C . TYR A 1 83 ? -11.010 1.250 2.694 1.00 96.56 83 TYR A C 1
ATOM 616 O O . TYR A 1 83 ? -10.365 0.493 1.975 1.00 96.56 83 TYR A O 1
ATOM 624 N N . THR A 1 84 ? -12.091 0.816 3.359 1.00 96.81 84 THR A N 1
ATOM 625 C CA . THR A 1 84 ? -12.502 -0.603 3.415 1.00 96.81 84 THR A CA 1
ATOM 626 C C . THR A 1 84 ? -12.614 -1.251 2.030 1.00 96.81 84 THR A C 1
ATOM 628 O O . THR A 1 84 ? -12.175 -2.382 1.844 1.00 96.81 84 THR A O 1
ATOM 631 N N . GLU A 1 85 ? -13.180 -0.555 1.040 1.00 96.00 85 GLU A N 1
ATOM 632 C CA . GLU A 1 85 ? -13.306 -1.107 -0.315 1.00 96.00 85 GLU A CA 1
ATOM 633 C C . GLU A 1 85 ? -11.942 -1.275 -0.992 1.00 96.00 85 GLU A C 1
ATOM 635 O O . GLU A 1 85 ? -11.695 -2.310 -1.605 1.00 96.00 85 GLU A O 1
ATOM 640 N N . PHE A 1 86 ? -11.022 -0.324 -0.817 1.00 95.38 86 PHE A N 1
ATOM 641 C CA . PHE A 1 86 ? -9.646 -0.477 -1.284 1.00 95.38 86 PHE A CA 1
ATOM 642 C C . PHE A 1 86 ? -8.956 -1.674 -0.610 1.00 95.38 86 PHE A C 1
ATOM 644 O O . PHE A 1 86 ? -8.352 -2.502 -1.287 1.00 95.38 86 PHE A O 1
ATOM 651 N N . PHE A 1 87 ? -9.115 -1.838 0.705 1.00 95.88 87 PHE A N 1
ATOM 652 C CA . PHE A 1 87 ? -8.530 -2.965 1.432 1.00 95.88 87 PHE A CA 1
ATOM 653 C C . PHE A 1 87 ? -9.060 -4.325 0.970 1.00 95.88 87 PHE A C 1
ATOM 655 O O . PHE A 1 87 ? -8.304 -5.289 0.921 1.00 95.88 87 PHE A O 1
ATOM 662 N N . LEU A 1 88 ? -10.328 -4.418 0.564 1.00 95.94 88 LEU A N 1
ATOM 663 C CA . LEU A 1 88 ? -10.859 -5.644 -0.038 1.00 95.94 88 LEU A CA 1
ATOM 664 C C . LEU A 1 88 ? -10.219 -5.944 -1.396 1.00 95.94 88 LEU A C 1
ATOM 666 O O . LEU A 1 88 ? -9.916 -7.101 -1.683 1.00 95.94 88 LEU A O 1
ATOM 670 N N . ALA A 1 89 ? -9.988 -4.922 -2.222 1.00 92.75 89 ALA A N 1
ATOM 671 C CA . ALA A 1 89 ? -9.244 -5.093 -3.467 1.00 92.75 89 ALA A CA 1
ATOM 672 C C . ALA A 1 89 ? -7.797 -5.542 -3.195 1.00 92.75 89 ALA A C 1
ATOM 674 O O . ALA A 1 89 ? -7.297 -6.435 -3.875 1.00 92.75 89 ALA A O 1
ATOM 675 N N . GLN A 1 90 ? -7.159 -5.000 -2.154 1.00 91.94 90 GLN A N 1
ATOM 676 C CA . GLN A 1 90 ? -5.830 -5.431 -1.729 1.00 91.94 90 GLN A CA 1
ATOM 677 C C . GLN A 1 90 ? -5.819 -6.896 -1.274 1.00 91.94 90 GLN A C 1
ATOM 679 O O . GLN A 1 90 ? -4.980 -7.657 -1.740 1.00 91.94 90 GLN A O 1
ATOM 684 N N . VAL A 1 91 ? -6.766 -7.333 -0.438 1.00 93.25 91 VAL A N 1
ATOM 685 C CA . VAL A 1 91 ? -6.872 -8.750 -0.033 1.00 93.25 91 VAL A CA 1
ATOM 686 C C . VAL A 1 91 ? -7.028 -9.666 -1.248 1.00 93.25 91 VAL A C 1
ATOM 688 O O . VAL A 1 91 ? -6.385 -10.713 -1.320 1.00 93.25 91 VAL A O 1
ATOM 691 N N . MET A 1 92 ? -7.847 -9.266 -2.228 1.00 92.62 92 MET A N 1
ATOM 692 C CA . MET A 1 92 ? -7.995 -10.015 -3.478 1.00 92.62 92 MET A CA 1
ATOM 693 C C . MET A 1 92 ? -6.663 -10.151 -4.226 1.00 92.62 92 MET A C 1
ATOM 695 O O . MET A 1 92 ? -6.362 -11.230 -4.728 1.00 92.62 92 MET A O 1
ATOM 699 N N . GLN A 1 93 ? -5.870 -9.080 -4.280 1.00 87.44 93 GLN A N 1
ATOM 700 C CA . GLN A 1 93 ? -4.575 -9.066 -4.958 1.00 87.44 93 GLN A CA 1
ATOM 701 C C . GLN A 1 93 ? -3.502 -9.886 -4.223 1.00 87.44 93 GLN A C 1
ATOM 703 O O . GLN A 1 93 ? -2.687 -10.528 -4.878 1.00 87.44 93 GLN A O 1
ATOM 708 N N . GLU A 1 94 ? -3.481 -9.852 -2.888 1.00 86.69 94 GLU A N 1
ATOM 709 C CA . GLU A 1 94 ? -2.409 -10.455 -2.078 1.00 86.69 94 GLU A CA 1
ATOM 710 C C . GLU A 1 94 ? -2.625 -11.954 -1.833 1.00 86.69 94 GLU A C 1
ATOM 712 O O . GLU A 1 94 ? -1.689 -12.742 -1.933 1.00 86.69 94 GLU A O 1
ATOM 717 N N . SER A 1 95 ? -3.854 -12.361 -1.506 1.00 89.38 95 SER A N 1
ATOM 718 C CA . SER A 1 95 ? -4.150 -13.741 -1.089 1.00 89.38 95 SER A CA 1
ATOM 719 C C . SER A 1 95 ? -5.383 -14.344 -1.754 1.00 89.38 95 SER A C 1
ATOM 721 O O . SER A 1 95 ? -5.709 -15.504 -1.509 1.00 89.38 95 SER A O 1
ATOM 723 N N . GLY A 1 96 ? -6.156 -13.553 -2.505 1.00 91.06 96 GLY A N 1
ATOM 724 C CA . GLY A 1 96 ? -7.479 -13.968 -2.977 1.00 91.06 96 GLY A CA 1
ATOM 725 C C . GLY A 1 96 ? -8.466 -14.306 -1.848 1.00 91.06 96 GLY A C 1
ATOM 726 O O . GLY A 1 96 ? -9.527 -14.866 -2.120 1.00 91.06 96 GLY A O 1
ATOM 727 N N . GLY A 1 97 ? -8.132 -13.996 -0.587 1.00 90.25 97 GLY A N 1
ATOM 728 C CA . GLY A 1 97 ? -8.904 -14.375 0.596 1.00 90.25 97 GLY A CA 1
ATOM 729 C C . GLY A 1 97 ? -8.808 -15.856 0.981 1.00 90.25 97 GLY A C 1
ATOM 730 O O . GLY A 1 97 ? -9.660 -16.326 1.731 1.00 90.25 97 GLY A O 1
ATOM 731 N N . THR A 1 98 ? -7.830 -16.608 0.460 1.00 89.56 98 THR A N 1
ATOM 732 C CA . THR A 1 98 ? -7.688 -18.049 0.753 1.00 89.56 98 THR A CA 1
ATOM 733 C C . THR A 1 98 ? -6.627 -18.372 1.800 1.00 89.56 98 THR A C 1
ATOM 735 O O . THR A 1 98 ? -6.672 -19.453 2.387 1.00 89.56 98 THR A O 1
ATOM 738 N N . ASP A 1 99 ? -5.697 -17.450 2.052 1.00 85.38 99 ASP A N 1
ATOM 739 C CA . ASP A 1 99 ? -4.650 -17.613 3.059 1.00 85.38 99 ASP A CA 1
ATOM 740 C C . ASP A 1 99 ? -5.064 -17.037 4.416 1.00 85.38 99 ASP A C 1
ATOM 742 O O . ASP A 1 99 ? -5.917 -16.161 4.523 1.00 85.38 99 ASP A O 1
ATOM 746 N N . VAL A 1 100 ? -4.413 -17.509 5.480 1.00 86.44 100 VAL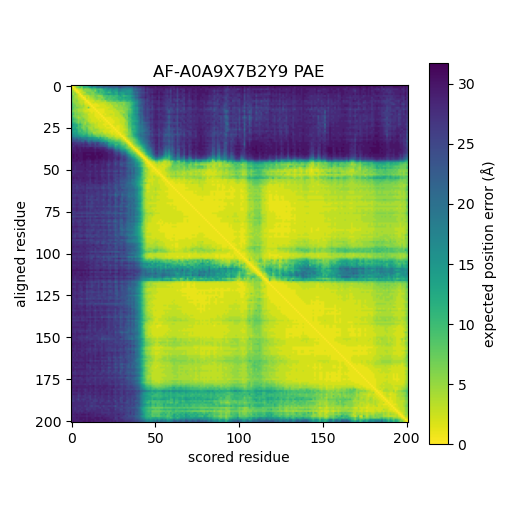 A N 1
ATOM 747 C CA . VAL A 1 100 ? -4.605 -16.971 6.837 1.00 86.44 100 VAL A CA 1
ATOM 748 C C . VAL A 1 100 ? -4.040 -15.551 6.961 1.00 86.44 100 VAL A C 1
ATOM 750 O O . VAL A 1 100 ? -4.602 -14.719 7.672 1.00 86.44 100 VAL A O 1
ATOM 753 N N . ASP A 1 101 ? -2.948 -15.263 6.251 1.00 87.50 101 ASP A N 1
ATOM 754 C CA . ASP A 1 101 ? -2.391 -13.919 6.117 1.00 87.50 101 ASP A CA 1
ATOM 755 C C . ASP A 1 101 ? -3.026 -13.205 4.913 1.00 87.50 101 ASP A C 1
ATOM 757 O O . ASP A 1 101 ? -2.428 -13.087 3.846 1.00 87.50 101 ASP A O 1
ATOM 761 N N . ILE A 1 102 ? -4.278 -12.767 5.076 1.00 90.00 102 ILE A N 1
ATOM 762 C CA . ILE A 1 102 ? -5.097 -12.240 3.973 1.00 90.00 102 ILE A CA 1
ATOM 763 C C . ILE A 1 102 ? -4.513 -10.988 3.286 1.00 90.00 102 ILE A C 1
ATOM 765 O O . ILE A 1 102 ? -4.816 -10.749 2.116 1.00 90.00 102 ILE A O 1
ATOM 769 N N . PHE A 1 103 ? -3.676 -10.208 3.980 1.00 88.94 103 PHE A N 1
ATOM 770 C CA . PHE A 1 103 ? -2.949 -9.046 3.444 1.00 88.94 103 PHE A CA 1
ATOM 771 C C . PHE A 1 103 ? -1.486 -9.343 3.076 1.00 88.94 103 PHE A C 1
ATOM 773 O O . PHE A 1 103 ? -0.793 -8.416 2.656 1.00 88.94 103 PHE A O 1
ATOM 780 N N . GLN A 1 104 ? -1.000 -10.577 3.274 1.00 82.69 104 GLN A N 1
ATOM 781 C CA . GLN A 1 104 ? 0.427 -10.928 3.180 1.00 82.69 104 GLN A CA 1
ATOM 782 C C . GLN A 1 104 ? 1.323 -9.951 3.974 1.00 82.69 104 GLN A C 1
ATOM 784 O O . GLN A 1 104 ? 2.372 -9.500 3.516 1.00 82.69 104 GLN A O 1
ATOM 789 N N . SER A 1 105 ? 0.891 -9.569 5.181 1.00 77.25 105 SER A N 1
ATOM 790 C CA . SER A 1 105 ? 1.553 -8.547 6.000 1.00 77.25 105 SER A CA 1
ATOM 791 C C . SER A 1 105 ? 2.637 -9.108 6.928 1.00 77.25 105 SER A C 1
ATOM 793 O O . SER A 1 105 ? 3.304 -8.328 7.611 1.00 77.25 105 SER A O 1
ATOM 795 N N . SER A 1 106 ? 2.883 -10.426 6.937 1.00 72.69 106 SER A N 1
ATOM 796 C CA . SER A 1 106 ? 3.926 -11.054 7.769 1.00 72.69 106 SER A CA 1
ATOM 797 C C . SER A 1 106 ? 5.309 -10.426 7.555 1.00 72.69 106 SER A C 1
ATOM 799 O O . SER A 1 106 ? 5.986 -10.100 8.530 1.00 72.69 106 SER A O 1
ATOM 801 N N . GLU A 1 107 ? 5.697 -10.163 6.300 1.00 66.19 107 GLU A N 1
ATOM 802 C CA . GLU A 1 107 ? 7.003 -9.562 5.981 1.00 66.19 107 GLU A CA 1
ATOM 803 C C . GLU A 1 107 ? 7.175 -8.153 6.577 1.00 66.19 107 GLU A C 1
ATOM 805 O O . GLU A 1 107 ? 8.299 -7.729 6.838 1.00 66.19 107 GLU A O 1
ATOM 810 N N . SER A 1 108 ? 6.079 -7.432 6.849 1.00 63.84 108 SER A N 1
ATOM 811 C CA . SER A 1 108 ? 6.133 -6.089 7.450 1.00 63.84 108 SER A CA 1
ATOM 812 C C . SER A 1 108 ? 6.532 -6.090 8.933 1.00 63.84 108 SER A C 1
ATOM 814 O O . SER A 1 108 ? 6.914 -5.046 9.458 1.00 63.84 108 SER A O 1
ATOM 816 N N . ILE A 1 109 ? 6.471 -7.245 9.607 1.00 61.09 109 ILE A N 1
ATOM 817 C CA . ILE A 1 109 ? 6.780 -7.378 11.038 1.00 61.09 109 ILE A CA 1
ATOM 818 C C . ILE A 1 109 ? 8.295 -7.464 11.259 1.00 61.09 109 ILE A C 1
ATOM 820 O O . ILE A 1 109 ? 8.854 -6.730 12.071 1.00 61.09 109 ILE A O 1
ATOM 824 N N . ASP A 1 110 ? 8.959 -8.382 10.560 1.00 58.22 110 ASP A N 1
ATOM 825 C CA . ASP A 1 110 ? 10.373 -8.716 10.768 1.00 58.22 110 ASP A CA 1
ATOM 826 C C . ASP A 1 110 ? 11.081 -9.202 9.489 1.00 58.22 110 ASP A C 1
ATOM 828 O O . ASP A 1 110 ? 12.216 -9.676 9.552 1.00 58.22 110 ASP A O 1
ATOM 832 N N . GLY A 1 111 ? 10.431 -9.089 8.326 1.00 57.38 111 GLY A N 1
ATOM 833 C CA . GLY A 1 111 ? 10.942 -9.599 7.054 1.00 57.38 111 GLY A CA 1
ATOM 834 C C . GLY A 1 111 ? 10.782 -11.109 6.857 1.00 57.38 111 GLY A C 1
ATOM 835 O O . GLY A 1 111 ? 11.275 -11.623 5.854 1.00 57.38 111 GLY A O 1
ATOM 836 N N . ASN A 1 112 ? 10.110 -11.825 7.770 1.00 55.31 112 ASN A N 1
ATOM 837 C CA . ASN A 1 112 ? 9.881 -13.265 7.657 1.00 55.31 112 ASN A CA 1
ATOM 838 C C . ASN A 1 112 ? 8.427 -13.596 7.283 1.00 55.31 112 ASN A C 1
ATOM 840 O O . ASN A 1 112 ? 7.468 -12.987 7.758 1.00 55.31 112 ASN A O 1
ATOM 844 N N . LEU A 1 113 ? 8.258 -14.635 6.462 1.00 57.56 113 LEU A N 1
ATOM 845 C CA . LEU A 1 113 ? 6.950 -15.197 6.113 1.00 57.56 113 LEU A CA 1
ATOM 846 C C . LEU A 1 113 ? 6.392 -16.069 7.253 1.00 57.56 113 LEU A C 1
ATOM 848 O O . LEU A 1 113 ? 7.138 -16.771 7.935 1.00 57.56 113 LEU A O 1
ATOM 852 N N . GLY A 1 114 ? 5.063 -16.101 7.408 1.00 61.12 114 GLY A N 1
ATOM 853 C CA . GLY A 1 114 ? 4.368 -17.101 8.239 1.00 61.12 114 GLY A CA 1
ATOM 854 C C . GLY A 1 114 ? 4.252 -16.783 9.735 1.00 61.12 114 GLY A C 1
ATOM 855 O O . GLY A 1 114 ? 3.897 -17.663 10.529 1.00 61.12 114 GLY A O 1
ATOM 856 N N . ASN A 1 115 ? 4.522 -15.538 10.130 1.00 68.75 115 ASN A N 1
ATOM 857 C CA . ASN A 1 115 ? 4.382 -15.076 11.513 1.00 68.75 115 ASN A CA 1
ATOM 858 C C . ASN A 1 115 ? 2.934 -14.732 11.901 1.00 68.75 115 ASN A C 1
ATOM 860 O O . ASN A 1 115 ? 2.620 -14.631 13.089 1.00 68.75 115 ASN A O 1
ATOM 864 N N . ILE A 1 116 ? 2.037 -14.606 10.921 1.00 77.69 116 ILE A N 1
ATOM 865 C CA . ILE A 1 116 ? 0.625 -14.286 11.130 1.00 77.69 116 ILE A CA 1
ATOM 866 C C . ILE A 1 116 ? -0.225 -15.558 11.117 1.00 77.69 116 ILE A C 1
ATOM 868 O O . ILE A 1 116 ? -0.098 -16.414 10.241 1.00 77.69 116 ILE A O 1
ATOM 872 N N . ARG A 1 117 ? -1.081 -15.701 12.136 1.00 81.69 117 ARG A N 1
ATOM 873 C CA . ARG A 1 117 ? -1.861 -16.926 12.401 1.00 81.69 117 ARG A CA 1
ATOM 874 C C . ARG A 1 117 ? -3.373 -16.734 12.328 1.00 81.69 117 ARG A C 1
ATOM 876 O O . ARG A 1 117 ? -4.100 -17.704 12.527 1.00 81.69 117 ARG A O 1
ATOM 883 N N . SER A 1 118 ? -3.846 -15.525 12.031 1.00 90.00 118 SER A N 1
ATOM 884 C CA . SER A 1 118 ? -5.265 -15.270 11.780 1.00 90.00 118 SER A CA 1
ATOM 885 C C . SER A 1 118 ? -5.484 -14.080 10.829 1.00 90.00 118 SER A C 1
ATOM 887 O O . SER A 1 118 ? -4.633 -13.181 10.784 1.00 90.00 118 SER A O 1
ATOM 889 N N . PRO A 1 119 ? -6.626 -14.025 10.115 1.00 91.81 119 PRO A N 1
ATOM 890 C CA . PRO A 1 119 ? -7.006 -12.868 9.302 1.00 91.81 119 PRO A CA 1
ATOM 891 C C . PRO A 1 119 ? -7.109 -11.561 10.103 1.00 91.81 119 PRO A C 1
ATOM 893 O O . PRO A 1 119 ? -6.772 -10.493 9.593 1.00 91.81 119 PRO A O 1
ATOM 896 N N . GLU A 1 120 ? -7.516 -11.626 11.373 1.00 93.88 120 GLU A N 1
ATOM 897 C CA . GLU A 1 120 ? -7.573 -10.470 12.275 1.00 93.88 120 GLU A CA 1
ATOM 898 C C . GLU A 1 120 ? -6.171 -9.925 12.546 1.00 93.88 120 GLU A C 1
ATOM 900 O O . GLU A 1 120 ? -5.951 -8.718 12.468 1.00 93.88 120 GLU A O 1
ATOM 905 N N . HIS A 1 121 ? -5.203 -10.808 12.822 1.00 91.44 121 HIS A N 1
ATOM 906 C CA . HIS A 1 121 ? -3.813 -10.406 13.032 1.00 91.44 121 HIS A CA 1
ATOM 907 C C . HIS A 1 121 ? -3.194 -9.857 11.739 1.00 91.44 121 HIS A C 1
ATOM 909 O O . HIS A 1 121 ? -2.539 -8.818 11.791 1.00 91.44 121 HIS A O 1
ATOM 915 N N . SER A 1 122 ? -3.481 -10.469 10.584 1.00 92.56 122 SER A N 1
ATOM 916 C CA . SER A 1 122 ? -3.103 -9.948 9.257 1.00 92.56 122 SER A CA 1
ATOM 917 C C . SER A 1 122 ? -3.598 -8.518 9.043 1.00 92.56 122 SER A C 1
ATOM 919 O O . SER A 1 122 ? -2.827 -7.627 8.676 1.00 92.56 122 SER A O 1
ATOM 921 N N . THR A 1 123 ? -4.875 -8.287 9.354 1.00 95.12 123 THR A N 1
ATOM 922 C CA . THR A 1 123 ? -5.540 -6.990 9.198 1.00 95.12 123 THR A CA 1
ATOM 923 C C . THR A 1 123 ? -4.985 -5.949 10.165 1.00 95.12 123 THR A C 1
ATOM 925 O O . THR A 1 123 ? -4.678 -4.839 9.750 1.00 95.12 123 THR A O 1
ATOM 928 N N . GLU A 1 124 ? -4.809 -6.289 11.443 1.00 94.12 124 GLU A N 1
ATOM 929 C CA . GLU A 1 124 ? -4.257 -5.380 12.455 1.00 94.12 124 GLU A CA 1
ATOM 930 C C . GLU A 1 124 ? -2.850 -4.897 12.066 1.00 94.12 124 GLU A C 1
ATOM 932 O O . GLU A 1 124 ? -2.544 -3.709 12.181 1.00 94.12 124 GLU A O 1
ATOM 937 N N . GLN A 1 125 ? -1.993 -5.796 11.567 1.00 91.38 125 GLN A N 1
ATOM 938 C CA . GLN A 1 125 ? -0.654 -5.421 11.102 1.00 91.38 125 GLN A CA 1
ATOM 939 C C . GLN A 1 125 ? -0.709 -4.568 9.834 1.00 91.38 125 GLN A C 1
ATOM 941 O O . GLN A 1 125 ? -0.044 -3.533 9.769 1.00 91.38 125 GLN A O 1
ATOM 946 N N . ALA A 1 126 ? -1.562 -4.932 8.872 1.00 91.88 126 ALA A N 1
ATOM 947 C CA . ALA A 1 126 ? -1.776 -4.124 7.676 1.00 91.88 126 ALA A CA 1
ATOM 948 C C . ALA A 1 126 ? -2.242 -2.703 8.033 1.00 91.88 126 ALA A C 1
ATOM 950 O O . ALA A 1 126 ? -1.715 -1.739 7.485 1.00 91.88 126 ALA A O 1
ATOM 951 N N . MET A 1 127 ? -3.169 -2.544 8.986 1.00 95.81 127 MET A N 1
ATOM 952 C CA . MET A 1 127 ? -3.650 -1.224 9.407 1.00 95.81 127 MET A CA 1
ATOM 953 C C . MET A 1 127 ? -2.550 -0.389 10.070 1.00 95.81 127 MET A C 1
ATOM 955 O O . MET A 1 127 ? -2.456 0.803 9.792 1.00 95.81 127 MET A O 1
ATOM 959 N N . ARG A 1 128 ? -1.665 -0.997 10.877 1.00 92.62 128 ARG A N 1
ATOM 960 C CA . ARG A 1 128 ? -0.493 -0.297 11.448 1.00 92.62 128 ARG A CA 1
ATOM 961 C C . ARG A 1 128 ? 0.411 0.262 10.358 1.00 92.62 128 ARG A C 1
ATOM 963 O O . ARG A 1 128 ? 0.788 1.431 10.426 1.00 92.62 128 ARG A O 1
ATOM 970 N N . HIS A 1 129 ? 0.732 -0.561 9.361 1.00 90.38 129 HIS A N 1
ATOM 971 C CA . HIS A 1 129 ? 1.580 -0.150 8.244 1.00 90.38 129 HIS A CA 1
ATOM 972 C C . HIS A 1 129 ? 0.895 0.920 7.384 1.00 90.38 129 HIS A C 1
ATOM 974 O O . HIS A 1 129 ? 1.491 1.956 7.093 1.00 90.38 129 HIS A O 1
ATOM 980 N N . TRP A 1 130 ? -0.394 0.744 7.071 1.00 94.25 130 TRP A N 1
ATOM 981 C CA . TRP A 1 130 ? -1.189 1.729 6.334 1.00 94.25 130 TRP A CA 1
ATOM 982 C C . TRP A 1 130 ? -1.265 3.083 7.035 1.00 94.25 130 TRP A C 1
ATOM 984 O O . TRP A 1 130 ? -1.072 4.111 6.386 1.00 94.25 130 TRP A O 1
ATOM 994 N N . THR A 1 131 ? -1.494 3.110 8.350 1.00 95.00 131 THR A N 1
ATOM 995 C CA . THR A 1 131 ? -1.493 4.359 9.123 1.00 95.00 131 THR A CA 1
ATOM 996 C C . THR A 1 131 ? -0.161 5.098 8.993 1.00 95.00 131 THR A C 1
ATOM 998 O O . THR A 1 131 ? -0.161 6.316 8.803 1.00 95.00 131 THR A O 1
ATOM 1001 N N . ASP A 1 132 ? 0.965 4.382 9.044 1.00 93.31 132 ASP A N 1
ATOM 1002 C CA . ASP A 1 132 ? 2.294 4.979 8.904 1.00 93.31 132 ASP A CA 1
ATOM 1003 C C . ASP A 1 132 ? 2.512 5.592 7.510 1.00 93.31 132 ASP A C 1
ATOM 1005 O O . ASP A 1 132 ? 2.868 6.771 7.395 1.00 93.31 132 ASP A O 1
ATOM 1009 N N . VAL A 1 133 ? 2.259 4.833 6.438 1.00 93.81 133 VAL A N 1
ATOM 1010 C CA . VAL A 1 133 ? 2.519 5.316 5.070 1.00 93.81 133 VAL A CA 1
ATOM 1011 C C . VAL A 1 133 ? 1.528 6.391 4.619 1.00 93.81 133 VAL A C 1
ATOM 1013 O O . VAL A 1 133 ? 1.943 7.344 3.958 1.00 93.81 133 VAL A O 1
ATOM 1016 N N . ILE A 1 134 ? 0.253 6.318 5.021 1.00 95.94 134 ILE A N 1
ATOM 1017 C CA . ILE A 1 134 ? -0.742 7.367 4.738 1.00 95.94 134 ILE A CA 1
ATOM 1018 C C . ILE A 1 134 ? -0.355 8.657 5.462 1.00 95.94 134 ILE A C 1
ATOM 1020 O O . ILE A 1 134 ? -0.299 9.714 4.831 1.00 95.94 134 ILE A O 1
ATOM 1024 N N . GLY A 1 135 ? -0.029 8.577 6.757 1.00 95.81 135 GLY A N 1
ATOM 1025 C CA . GLY A 1 135 ? 0.367 9.746 7.542 1.00 95.81 135 GLY A CA 1
ATOM 1026 C C . GLY A 1 135 ? 1.614 10.430 6.976 1.00 95.81 135 GLY A C 1
ATOM 1027 O O . GLY A 1 135 ? 1.635 11.651 6.808 1.00 95.81 135 GLY A O 1
ATOM 1028 N N . LYS A 1 136 ? 2.635 9.651 6.599 1.00 95.81 136 LYS A N 1
ATOM 1029 C CA . LYS A 1 136 ? 3.852 10.175 5.954 1.00 95.81 136 LYS A CA 1
ATOM 1030 C C . LYS A 1 136 ? 3.580 10.777 4.577 1.00 95.81 136 LYS A C 1
ATOM 1032 O O . LYS A 1 136 ? 4.191 11.792 4.245 1.00 95.81 136 LYS A O 1
ATOM 1037 N N . SER A 1 137 ? 2.687 10.177 3.787 1.00 96.00 137 SER A N 1
ATOM 1038 C CA . SER A 1 137 ? 2.309 10.701 2.470 1.00 96.00 137 SER A CA 1
ATOM 1039 C C . SER A 1 137 ? 1.610 12.057 2.609 1.00 96.00 137 SER A C 1
ATOM 1041 O O . SER A 1 137 ? 2.047 13.053 2.029 1.00 96.00 137 SER A O 1
ATOM 1043 N N . GLN A 1 138 ? 0.610 12.140 3.494 1.00 94.94 138 GLN A N 1
ATOM 1044 C CA . GLN A 1 138 ? -0.136 13.369 3.776 1.00 94.94 138 GLN A CA 1
ATOM 1045 C C . GLN A 1 138 ? 0.760 14.489 4.317 1.00 94.94 138 GLN A C 1
ATOM 1047 O O . GLN A 1 138 ? 0.671 15.622 3.847 1.00 94.94 138 GLN A O 1
ATOM 1052 N N . ALA A 1 139 ? 1.675 14.179 5.243 1.00 96.25 139 ALA A N 1
ATOM 1053 C CA . ALA A 1 139 ? 2.632 15.151 5.781 1.00 96.25 139 ALA A CA 1
ATOM 1054 C C . ALA A 1 139 ? 3.556 15.755 4.705 1.00 96.25 139 ALA A C 1
ATOM 1056 O O . ALA A 1 139 ? 4.111 16.835 4.900 1.00 96.25 139 ALA A O 1
ATOM 1057 N N . LYS A 1 140 ? 3.713 15.068 3.568 1.00 95.12 140 LYS A N 1
ATOM 1058 C CA . LYS A 1 140 ? 4.498 15.508 2.408 1.00 95.12 140 LYS A CA 1
ATOM 1059 C C . LYS A 1 140 ? 3.645 16.101 1.282 1.00 95.12 140 LYS A C 1
ATOM 1061 O O . LYS A 1 140 ? 4.193 16.484 0.253 1.00 95.12 140 LYS A O 1
ATOM 1066 N N . GLY A 1 141 ? 2.324 16.184 1.455 1.00 95.06 141 GLY A N 1
ATOM 1067 C CA . GLY A 1 141 ? 1.402 16.634 0.408 1.00 95.06 141 GLY A CA 1
ATOM 1068 C C . GLY A 1 141 ? 1.320 15.678 -0.789 1.00 95.06 141 GLY A C 1
ATOM 1069 O O . GLY A 1 141 ? 0.985 16.106 -1.894 1.00 95.06 141 GLY A O 1
ATOM 1070 N N . LEU A 1 142 ? 1.660 14.405 -0.580 1.00 94.75 142 LEU A N 1
ATOM 1071 C CA . LEU A 1 142 ? 1.554 13.339 -1.570 1.00 94.75 142 LEU A CA 1
ATOM 1072 C C . LEU A 1 142 ? 0.186 12.647 -1.450 1.00 94.75 142 LEU A C 1
ATOM 1074 O O . LEU A 1 142 ? -0.473 12.704 -0.410 1.00 94.75 142 LEU A O 1
ATOM 1078 N N . ASP A 1 143 ? -0.264 12.029 -2.540 1.00 93.56 143 ASP A N 1
ATOM 1079 C CA . ASP A 1 143 ? -1.572 11.379 -2.606 1.00 93.56 143 ASP A CA 1
ATOM 1080 C C . ASP A 1 143 ? -1.553 9.949 -2.040 1.00 93.56 143 ASP A C 1
ATOM 1082 O O . ASP A 1 143 ? -0.537 9.429 -1.563 1.00 93.56 143 ASP A O 1
ATOM 1086 N N . PHE A 1 144 ? -2.718 9.307 -2.046 1.00 94.31 144 PHE A N 1
ATOM 1087 C CA . PHE A 1 144 ? -2.861 7.941 -1.563 1.00 94.31 144 PHE A CA 1
ATOM 1088 C C . PHE A 1 144 ? -2.114 6.915 -2.426 1.00 94.31 144 PHE A C 1
ATOM 1090 O O . PHE A 1 144 ? -1.648 5.900 -1.911 1.00 94.31 144 PHE A O 1
ATOM 1097 N N . TRP A 1 145 ? -1.929 7.181 -3.719 1.00 92.56 145 TRP A N 1
ATOM 1098 C CA . TRP A 1 145 ? -1.185 6.285 -4.607 1.00 92.56 145 TRP A CA 1
ATOM 1099 C C . TRP A 1 145 ? 0.305 6.267 -4.257 1.00 92.56 145 TRP A C 1
ATOM 1101 O O . TRP A 1 145 ? 0.920 5.204 -4.216 1.00 92.56 145 TRP A O 1
ATOM 1111 N N . ALA A 1 146 ? 0.869 7.410 -3.852 1.00 94.38 146 ALA A N 1
ATOM 1112 C CA . ALA A 1 146 ? 2.203 7.443 -3.256 1.00 94.38 146 ALA A CA 1
ATOM 1113 C C . ALA A 1 146 ? 2.293 6.607 -1.968 1.00 94.38 146 ALA A C 1
ATOM 1115 O O . ALA A 1 146 ? 3.268 5.875 -1.784 1.00 94.38 146 ALA A O 1
ATOM 1116 N N . ALA A 1 147 ? 1.275 6.670 -1.099 1.00 94.44 147 ALA A N 1
ATOM 1117 C CA . ALA A 1 147 ? 1.206 5.832 0.101 1.00 94.44 147 ALA A CA 1
ATOM 1118 C C . ALA A 1 147 ? 1.117 4.337 -0.253 1.00 94.44 147 ALA A C 1
ATOM 1120 O O . ALA A 1 147 ? 1.789 3.521 0.371 1.00 94.44 147 ALA A O 1
ATOM 1121 N N . THR A 1 148 ? 0.356 3.991 -1.293 1.00 91.94 148 THR A N 1
ATOM 1122 C CA . THR A 1 148 ? 0.206 2.616 -1.793 1.00 91.94 148 THR A CA 1
ATOM 1123 C C . THR A 1 148 ? 1.525 2.058 -2.306 1.00 91.94 148 THR A C 1
ATOM 1125 O O . THR A 1 148 ? 1.945 0.971 -1.908 1.00 91.94 148 THR A O 1
ATOM 1128 N N . GLN A 1 149 ? 2.256 2.837 -3.101 1.00 91.94 149 GLN A N 1
ATOM 1129 C CA . GLN A 1 149 ? 3.577 2.431 -3.561 1.00 91.94 149 GLN A CA 1
ATOM 1130 C C . GLN A 1 149 ? 4.586 2.335 -2.403 1.00 91.94 149 GLN A C 1
ATOM 1132 O O . GLN A 1 149 ? 5.432 1.439 -2.392 1.00 91.94 149 GLN A O 1
ATOM 1137 N N . ALA A 1 150 ? 4.480 3.209 -1.397 1.00 91.38 150 ALA A N 1
ATOM 1138 C CA . ALA A 1 150 ? 5.308 3.165 -0.192 1.00 91.38 150 ALA A CA 1
ATOM 1139 C C . ALA A 1 150 ? 4.971 1.993 0.742 1.00 91.38 150 ALA A C 1
ATOM 1141 O O . ALA A 1 150 ? 5.857 1.524 1.453 1.00 91.38 150 ALA A O 1
ATOM 1142 N N . TYR A 1 151 ? 3.739 1.475 0.721 1.00 86.62 151 TYR A N 1
ATOM 1143 C CA . TYR A 1 151 ? 3.399 0.231 1.415 1.00 86.62 151 TYR A CA 1
ATOM 1144 C C . TYR A 1 151 ? 4.295 -0.915 0.919 1.00 86.62 151 TYR A C 1
ATOM 1146 O O . TYR A 1 151 ? 4.780 -1.710 1.721 1.00 86.62 151 TYR A O 1
ATOM 1154 N N . ASN A 1 152 ? 4.580 -0.946 -0.389 1.00 83.06 152 ASN A N 1
ATOM 1155 C CA . ASN A 1 152 ? 5.420 -1.955 -1.033 1.00 83.06 152 ASN A CA 1
ATOM 1156 C C . ASN A 1 152 ? 6.930 -1.653 -0.983 1.00 83.06 152 ASN A C 1
ATOM 1158 O O . ASN A 1 152 ? 7.732 -2.535 -0.692 1.00 83.06 152 ASN A O 1
ATOM 1162 N N . MET A 1 153 ? 7.327 -0.418 -1.291 1.00 86.62 153 MET A N 1
ATOM 1163 C CA . MET A 1 153 ? 8.737 -0.006 -1.388 1.00 86.62 153 MET A CA 1
ATOM 1164 C C . MET A 1 153 ? 9.312 0.515 -0.064 1.00 86.62 153 MET A C 1
ATOM 1166 O O . MET A 1 153 ? 10.473 0.917 0.002 1.00 86.62 153 MET A O 1
ATOM 1170 N N . GLY A 1 154 ? 8.495 0.543 0.985 1.00 88.19 154 GLY A N 1
ATOM 1171 C CA . GLY A 1 154 ? 8.810 1.174 2.255 1.00 88.19 154 GLY A CA 1
ATOM 1172 C C . GLY A 1 154 ? 8.682 2.706 2.224 1.00 88.19 154 GLY A C 1
ATOM 1173 O O . GLY A 1 154 ? 8.644 3.345 1.164 1.00 88.19 154 GLY A O 1
ATOM 1174 N N . PRO A 1 155 ? 8.678 3.346 3.409 1.00 90.25 155 PRO A N 1
ATOM 1175 C CA . PRO A 1 155 ? 8.476 4.790 3.543 1.00 90.25 155 PRO A CA 1
ATOM 1176 C C . PRO A 1 155 ? 9.586 5.631 2.891 1.00 90.25 155 PRO A C 1
ATOM 1178 O O . PRO A 1 155 ? 9.369 6.810 2.618 1.00 90.25 155 PRO A O 1
ATOM 1181 N N . GLY A 1 156 ? 10.753 5.038 2.601 1.00 92.19 156 GLY A N 1
ATOM 1182 C CA . GLY A 1 156 ? 11.851 5.671 1.860 1.00 92.19 156 GLY A CA 1
ATOM 1183 C C . GLY A 1 156 ? 11.421 6.244 0.505 1.00 92.19 156 GLY A C 1
ATOM 1184 O O . GLY A 1 156 ? 11.928 7.288 0.095 1.00 92.19 156 GLY A O 1
ATOM 1185 N N . TYR A 1 157 ? 10.436 5.620 -0.147 1.00 94.94 157 TYR A N 1
ATOM 1186 C CA . TYR A 1 157 ? 9.890 6.098 -1.416 1.00 94.94 157 TYR A CA 1
ATOM 1187 C C . TYR A 1 157 ? 9.230 7.481 -1.292 1.00 94.94 157 TYR A C 1
ATOM 1189 O O . TYR A 1 157 ? 9.434 8.347 -2.140 1.00 94.94 157 TYR A O 1
ATOM 1197 N N . LEU A 1 158 ? 8.519 7.742 -0.190 1.00 96.31 158 LEU A N 1
ATOM 1198 C CA . LEU A 1 158 ? 7.875 9.039 0.055 1.00 96.31 158 LEU A CA 1
ATOM 1199 C C . LEU A 1 158 ? 8.906 10.156 0.246 1.00 96.31 158 LEU A C 1
ATOM 1201 O O . LEU A 1 158 ? 8.708 11.277 -0.217 1.00 96.31 158 LEU A O 1
ATOM 1205 N N . PHE A 1 159 ? 10.024 9.859 0.917 1.00 94.94 159 PHE A N 1
ATOM 1206 C CA . PHE A 1 159 ? 11.135 10.807 1.043 1.00 94.94 159 PHE A CA 1
ATOM 1207 C C . PHE A 1 159 ? 11.783 11.096 -0.307 1.00 94.94 159 PHE A C 1
ATOM 1209 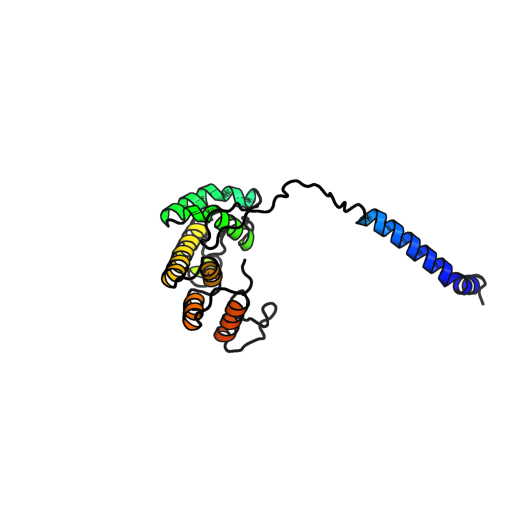O O . PHE A 1 159 ? 12.089 12.248 -0.589 1.00 94.94 159 PHE A O 1
ATOM 1216 N N . PHE A 1 160 ? 11.942 10.074 -1.146 1.00 96.00 160 PHE A N 1
ATOM 1217 C CA . PHE A 1 160 ? 12.471 10.243 -2.493 1.00 96.00 160 PHE A CA 1
ATOM 1218 C C . PHE A 1 160 ? 11.572 11.126 -3.367 1.00 96.00 160 PHE A C 1
ATOM 1220 O O . PHE A 1 160 ? 12.080 12.044 -4.003 1.00 96.00 160 PHE A O 1
ATOM 1227 N N . LEU A 1 161 ? 10.252 10.907 -3.365 1.00 96.75 161 LEU A N 1
ATOM 1228 C CA . LEU A 1 161 ? 9.303 11.746 -4.108 1.00 96.75 161 LEU A CA 1
ATOM 1229 C C . LEU A 1 161 ? 9.364 13.219 -3.680 1.00 96.75 161 LEU A C 1
ATOM 1231 O O . LEU A 1 161 ? 9.383 14.120 -4.521 1.00 96.75 161 LEU A O 1
ATOM 1235 N N . ASP A 1 162 ? 9.455 13.459 -2.374 1.00 95.31 162 ASP A N 1
ATOM 1236 C CA . ASP A 1 162 ? 9.612 14.798 -1.809 1.00 95.31 162 ASP A CA 1
ATOM 1237 C C . ASP A 1 162 ? 10.980 15.426 -2.138 1.00 95.31 162 ASP A C 1
ATOM 1239 O O . ASP A 1 162 ? 11.053 16.628 -2.388 1.00 95.31 162 ASP A O 1
ATOM 1243 N N . GLU A 1 163 ? 12.057 14.636 -2.212 1.00 95.25 163 GLU A N 1
ATOM 1244 C CA . GLU A 1 163 ? 13.389 15.087 -2.649 1.00 95.25 163 GLU A CA 1
ATOM 1245 C C . GLU A 1 163 ? 13.357 15.580 -4.105 1.00 95.25 163 GLU A C 1
ATOM 1247 O O . GLU A 1 163 ? 13.838 16.675 -4.399 1.00 95.25 163 GLU A O 1
ATOM 1252 N N . ILE A 1 164 ? 12.736 14.812 -5.006 1.00 95.06 164 ILE A N 1
ATOM 1253 C CA . ILE A 1 164 ? 12.668 15.140 -6.441 1.00 95.06 164 ILE A CA 1
ATOM 1254 C C . ILE A 1 164 ? 11.498 16.066 -6.809 1.00 95.06 164 ILE A C 1
ATOM 1256 O O . ILE A 1 164 ? 11.362 16.442 -7.972 1.00 95.06 164 ILE A O 1
ATOM 1260 N N . LYS A 1 165 ? 10.649 16.423 -5.836 1.00 94.94 165 LYS A N 1
ATOM 1261 C CA . LYS A 1 165 ? 9.437 17.245 -6.009 1.00 94.94 165 LYS A CA 1
ATOM 1262 C C . LYS A 1 165 ? 8.482 16.700 -7.077 1.00 94.94 165 LYS A C 1
ATOM 1264 O O . LYS A 1 165 ? 7.900 17.461 -7.849 1.00 94.94 165 LYS A O 1
ATOM 1269 N N . GLN A 1 166 ? 8.300 15.380 -7.101 1.00 94.75 166 GLN A N 1
ATOM 1270 C CA . GLN A 1 166 ? 7.362 14.698 -7.997 1.00 94.75 166 GLN A CA 1
ATOM 1271 C C . GLN A 1 166 ? 6.277 13.957 -7.216 1.00 94.75 166 GLN A C 1
ATOM 1273 O O . GLN A 1 166 ? 6.435 13.628 -6.043 1.00 94.75 166 GLN A O 1
ATOM 1278 N N . LYS A 1 167 ? 5.162 13.691 -7.896 1.00 94.19 167 LYS A N 1
ATOM 1279 C CA . LYS A 1 167 ? 4.117 12.780 -7.419 1.00 94.19 167 LYS A CA 1
ATOM 1280 C C . LYS A 1 167 ? 4.469 11.341 -7.784 1.00 94.19 167 LYS A C 1
ATOM 1282 O O . LYS A 1 167 ? 5.377 11.108 -8.582 1.00 94.19 167 LYS A O 1
ATOM 1287 N N . HIS A 1 168 ? 3.718 10.395 -7.230 1.00 93.50 168 HIS A N 1
ATOM 1288 C CA . HIS A 1 168 ? 3.809 9.009 -7.660 1.00 93.50 168 HIS A CA 1
ATOM 1289 C C . HIS A 1 168 ? 3.501 8.870 -9.160 1.00 93.50 168 HIS A C 1
ATOM 1291 O O . HIS A 1 168 ? 2.606 9.516 -9.706 1.00 93.50 168 HIS A O 1
ATOM 1297 N N . SER A 1 169 ? 4.294 8.026 -9.807 1.00 93.69 169 SER A N 1
ATOM 1298 C CA . SER A 1 169 ? 4.184 7.602 -11.197 1.00 93.69 169 SER A CA 1
ATOM 1299 C C . SER A 1 169 ? 4.990 6.316 -11.369 1.00 93.69 169 SER A C 1
ATOM 1301 O O . SER A 1 169 ? 5.914 6.054 -10.592 1.00 93.69 169 SER A O 1
ATOM 1303 N N . GLU A 1 170 ? 4.715 5.554 -12.422 1.00 91.69 170 GLU A N 1
ATOM 1304 C CA . GLU A 1 170 ? 5.528 4.381 -12.760 1.00 91.69 170 GLU A CA 1
ATOM 1305 C C . GLU A 1 170 ? 7.014 4.758 -12.935 1.00 91.69 170 GLU A C 1
ATOM 1307 O O . GLU A 1 170 ? 7.899 4.078 -12.419 1.00 91.69 170 GLU A O 1
ATOM 1312 N N . ASP A 1 171 ? 7.305 5.894 -13.579 1.00 93.62 171 ASP A N 1
ATOM 1313 C CA . ASP A 1 171 ? 8.676 6.376 -13.790 1.00 93.62 171 ASP A CA 1
ATOM 1314 C C . ASP A 1 171 ? 9.400 6.705 -12.479 1.00 93.62 171 ASP A C 1
ATOM 1316 O O . ASP A 1 171 ? 10.572 6.358 -12.307 1.00 93.62 171 ASP A O 1
ATOM 1320 N N . SER A 1 172 ? 8.715 7.338 -11.523 1.00 94.62 172 SER A N 1
ATOM 1321 C CA . SER A 1 172 ? 9.309 7.633 -10.215 1.00 94.62 172 SER A CA 1
ATOM 1322 C C . SER A 1 172 ? 9.526 6.358 -9.389 1.00 94.62 172 SER A C 1
ATOM 1324 O O . SER A 1 172 ? 10.559 6.236 -8.728 1.00 94.62 172 SER A O 1
ATOM 1326 N N . ALA A 1 173 ? 8.617 5.378 -9.460 1.00 93.12 173 ALA A N 1
ATOM 1327 C CA . ALA A 1 173 ? 8.774 4.069 -8.817 1.00 93.12 173 ALA A CA 1
ATOM 1328 C C . ALA A 1 173 ? 9.969 3.293 -9.402 1.00 93.12 173 ALA A C 1
ATOM 1330 O O . ALA A 1 173 ? 10.828 2.799 -8.669 1.00 93.12 173 ALA A O 1
ATOM 1331 N N . LYS A 1 174 ? 10.097 3.279 -10.732 1.00 92.62 174 LYS A N 1
ATOM 1332 C CA . LYS A 1 174 ? 11.243 2.722 -11.466 1.00 92.62 174 LYS A CA 1
ATOM 1333 C C . LYS A 1 174 ? 12.566 3.389 -11.092 1.00 92.62 174 LYS A C 1
ATOM 1335 O O . LYS A 1 174 ? 13.556 2.701 -10.833 1.00 92.62 174 LYS A O 1
ATOM 1340 N N . ALA A 1 175 ? 12.594 4.721 -11.038 1.00 92.88 175 ALA A N 1
ATOM 1341 C CA . ALA A 1 175 ? 13.780 5.481 -10.649 1.00 92.88 175 ALA A CA 1
ATOM 1342 C C . ALA A 1 175 ? 14.212 5.156 -9.211 1.00 92.88 175 ALA A C 1
ATOM 1344 O O . ALA A 1 175 ? 15.399 4.937 -8.953 1.00 92.88 175 ALA A O 1
ATOM 1345 N N . PHE A 1 176 ? 13.250 5.059 -8.289 1.00 93.38 176 PHE A N 1
ATOM 1346 C CA . PHE A 1 176 ? 13.520 4.650 -6.915 1.00 93.3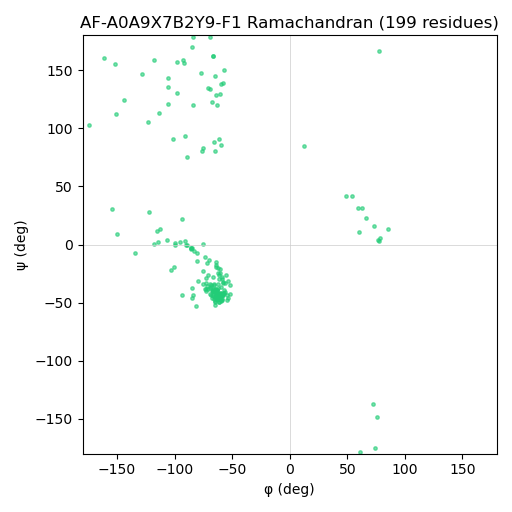8 176 PHE A CA 1
ATOM 1347 C C . PHE A 1 176 ? 14.080 3.228 -6.841 1.00 93.38 176 PHE A C 1
ATOM 1349 O O . PHE A 1 176 ? 15.098 3.010 -6.180 1.00 93.38 176 PHE A O 1
ATOM 1356 N N . ALA A 1 177 ? 13.470 2.285 -7.565 1.00 92.50 177 ALA A N 1
ATOM 1357 C CA . ALA A 1 177 ? 13.907 0.896 -7.603 1.00 92.50 177 ALA A CA 1
ATOM 1358 C C . ALA A 1 177 ? 15.354 0.757 -8.107 1.00 92.50 177 ALA A C 1
ATOM 1360 O O . ALA A 1 177 ? 16.154 0.044 -7.503 1.00 92.50 177 ALA A O 1
ATOM 1361 N N . LEU A 1 178 ? 15.727 1.484 -9.167 1.00 91.19 178 LEU A N 1
ATOM 1362 C CA . LEU A 1 178 ? 17.101 1.506 -9.686 1.00 91.19 178 LEU A CA 1
ATOM 1363 C C . LEU A 1 178 ? 18.098 2.107 -8.684 1.00 91.19 178 LEU A C 1
ATOM 1365 O O . LEU A 1 178 ? 19.180 1.544 -8.492 1.00 91.19 178 LEU A O 1
ATOM 1369 N N . LYS A 1 179 ? 17.733 3.223 -8.030 1.00 90.56 179 LYS A N 1
ATOM 1370 C CA . LYS A 1 179 ? 18.559 3.880 -6.999 1.00 90.56 179 LYS A CA 1
ATOM 1371 C C . LYS A 1 179 ? 18.818 2.926 -5.828 1.00 90.56 179 LYS A C 1
ATOM 1373 O O . LYS A 1 179 ? 19.969 2.749 -5.437 1.00 90.56 179 LYS A O 1
ATOM 1378 N N . HIS A 1 180 ? 17.777 2.269 -5.311 1.00 89.38 180 HIS A N 1
ATOM 1379 C CA . HIS A 1 180 ? 17.888 1.336 -4.181 1.00 89.38 180 HIS A CA 1
ATOM 1380 C C . HIS A 1 180 ? 18.556 0.006 -4.540 1.00 89.38 180 HIS A C 1
ATOM 1382 O O . HIS A 1 180 ? 19.217 -0.596 -3.696 1.00 89.38 180 HIS A O 1
ATOM 1388 N N . ALA A 1 181 ? 18.447 -0.444 -5.790 1.00 87.81 181 ALA A N 1
ATOM 1389 C CA . ALA A 1 181 ? 19.148 -1.632 -6.263 1.00 87.81 181 ALA A CA 1
ATOM 1390 C C . ALA A 1 181 ? 20.653 -1.398 -6.516 1.00 87.81 181 ALA A C 1
ATOM 1392 O O . ALA A 1 181 ? 21.338 -2.323 -6.953 1.00 87.81 181 ALA A O 1
ATOM 1393 N N . GLY A 1 182 ? 21.177 -0.185 -6.289 1.00 87.56 182 GLY A N 1
ATOM 1394 C CA . GLY A 1 182 ? 22.582 0.149 -6.543 1.00 87.56 182 GLY A CA 1
ATOM 1395 C C . GLY A 1 182 ? 22.963 0.032 -8.022 1.00 87.56 182 GLY A C 1
ATOM 1396 O O . GLY A 1 182 ? 24.080 -0.364 -8.340 1.00 87.56 182 GLY A O 1
ATOM 1397 N N . GLY A 1 183 ? 22.016 0.296 -8.931 1.00 80.81 183 GLY A N 1
ATOM 1398 C CA . GLY A 1 183 ? 22.208 0.128 -10.375 1.00 80.81 183 GLY A CA 1
ATOM 1399 C C . GLY A 1 183 ? 22.136 -1.322 -10.869 1.00 80.81 183 GLY A C 1
ATOM 1400 O O . GLY A 1 183 ? 22.322 -1.569 -12.060 1.00 80.81 183 GLY A O 1
ATOM 1401 N N . ARG A 1 184 ? 21.842 -2.295 -9.996 1.00 86.56 184 ARG A 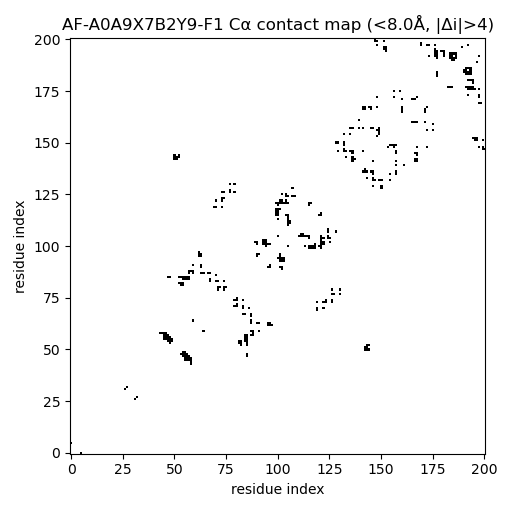N 1
ATOM 1402 C CA . ARG A 1 184 ? 21.606 -3.683 -10.405 1.00 86.56 184 ARG A CA 1
ATOM 1403 C C . ARG A 1 184 ? 20.316 -3.784 -11.220 1.00 86.56 184 ARG A C 1
ATOM 1405 O O . ARG A 1 184 ? 19.240 -3.488 -10.711 1.00 86.56 184 ARG A O 1
ATOM 1412 N N . THR A 1 185 ? 20.437 -4.290 -12.444 1.00 88.50 185 THR A N 1
ATOM 1413 C CA . THR A 1 185 ? 19.320 -4.487 -13.386 1.00 88.50 185 THR A CA 1
ATOM 1414 C C . THR A 1 185 ? 19.035 -5.954 -13.707 1.00 88.50 185 THR A C 1
ATOM 1416 O O . THR A 1 185 ? 18.144 -6.249 -14.494 1.00 88.50 185 THR A O 1
ATOM 1419 N N . SER A 1 186 ? 19.769 -6.888 -13.098 1.00 90.06 186 SER A N 1
ATOM 1420 C CA . SER A 1 186 ? 19.539 -8.328 -13.249 1.00 90.06 186 SER A CA 1
ATOM 1421 C C . SER A 1 186 ? 19.064 -8.934 -11.927 1.00 90.06 186 SER A C 1
ATOM 1423 O O . SER A 1 186 ? 19.788 -8.942 -10.924 1.00 90.06 186 SER A O 1
ATOM 1425 N N . CYS A 1 187 ? 17.811 -9.390 -11.908 1.00 85.44 187 CYS A N 1
ATOM 1426 C CA . CYS A 1 187 ? 17.127 -9.940 -10.731 1.00 85.44 187 CYS A CA 1
ATOM 1427 C C . CYS A 1 187 ? 16.001 -10.924 -11.083 1.00 85.44 187 CYS A C 1
ATOM 1429 O O . CYS A 1 187 ? 15.007 -11.033 -10.365 1.00 85.44 187 CYS A O 1
ATOM 1431 N N . GLY A 1 188 ? 16.138 -11.640 -12.200 1.00 86.94 188 GLY A N 1
ATOM 1432 C CA . GLY A 1 188 ? 15.101 -12.550 -12.680 1.00 86.94 188 GLY A CA 1
ATOM 1433 C C . GLY A 1 188 ? 13.905 -11.786 -13.243 1.00 86.94 188 GLY A C 1
ATOM 1434 O O . GLY A 1 188 ? 14.089 -10.806 -13.964 1.00 86.94 188 GLY A O 1
ATOM 1435 N N . TRP A 1 189 ? 12.687 -12.222 -12.917 1.00 81.50 189 TRP A N 1
ATOM 1436 C CA . TRP A 1 189 ? 11.452 -11.717 -13.533 1.00 81.50 189 TRP A CA 1
ATOM 1437 C C . TRP A 1 189 ? 11.162 -10.230 -13.268 1.00 81.50 189 TRP A C 1
ATOM 1439 O O . TRP A 1 189 ? 10.425 -9.619 -14.030 1.00 81.50 189 TRP A O 1
ATOM 1449 N N . ARG A 1 190 ? 11.768 -9.634 -12.231 1.00 78.50 190 ARG A N 1
ATOM 1450 C CA . ARG A 1 190 ? 11.631 -8.201 -11.902 1.00 78.50 190 ARG A CA 1
ATOM 1451 C C . ARG A 1 190 ? 12.600 -7.295 -12.668 1.00 78.50 190 ARG A C 1
ATOM 1453 O O . ARG A 1 190 ? 12.564 -6.079 -12.509 1.00 78.50 190 ARG A O 1
ATOM 1460 N N . SER A 1 191 ? 13.494 -7.862 -13.479 1.00 86.56 191 SER A N 1
ATOM 1461 C CA . SER A 1 191 ? 14.465 -7.071 -14.245 1.00 86.56 191 SER A CA 1
ATOM 1462 C C . SER A 1 191 ? 13.738 -6.090 -15.187 1.00 86.56 191 SER A C 1
ATOM 1464 O O . SER A 1 191 ? 12.764 -6.490 -15.822 1.00 86.56 191 SER A O 1
ATOM 1466 N N . PRO A 1 192 ? 14.195 -4.830 -15.321 1.00 89.62 192 PRO A N 1
ATOM 1467 C CA . PRO A 1 192 ? 15.423 -4.271 -14.752 1.00 89.62 192 PRO A CA 1
ATOM 1468 C C . PRO A 1 192 ? 15.270 -3.612 -13.365 1.00 89.62 192 PRO A C 1
ATOM 1470 O O . PRO A 1 192 ? 16.242 -3.064 -12.850 1.00 89.62 192 PRO A O 1
ATOM 1473 N N . TYR A 1 193 ? 14.087 -3.643 -12.747 1.00 89.94 193 TYR A N 1
ATOM 1474 C CA . TYR A 1 193 ? 13.769 -2.898 -11.523 1.00 89.94 193 TYR A CA 1
ATOM 1475 C C . TYR A 1 193 ? 13.819 -3.805 -10.294 1.00 89.94 193 TYR A C 1
ATOM 1477 O O . TYR A 1 193 ? 12.853 -4.452 -9.906 1.00 89.94 193 TYR A O 1
ATOM 1485 N N . CYS A 1 194 ? 14.995 -3.866 -9.675 1.00 84.12 194 CYS A N 1
ATOM 1486 C CA . CYS A 1 194 ? 15.334 -4.933 -8.737 1.00 84.12 194 CYS A CA 1
ATOM 1487 C C . CYS A 1 194 ? 15.067 -4.633 -7.252 1.00 84.12 194 CYS A C 1
ATOM 1489 O O . CYS A 1 194 ? 15.671 -5.281 -6.389 1.00 84.12 194 CYS A O 1
ATOM 1491 N N . TYR A 1 195 ? 14.183 -3.679 -6.955 1.00 83.44 195 TYR A N 1
ATOM 1492 C CA . TYR A 1 195 ? 13.767 -3.315 -5.601 1.00 83.44 195 TYR A CA 1
ATOM 1493 C C . TYR A 1 195 ? 12.281 -2.940 -5.582 1.00 83.44 195 TYR A C 1
ATOM 1495 O O . TYR A 1 195 ? 11.872 -2.042 -6.315 1.00 83.44 195 TYR A O 1
ATOM 1503 N N . GLY A 1 196 ? 11.499 -3.607 -4.727 1.00 77.81 196 GLY A N 1
ATOM 1504 C CA . GLY A 1 196 ? 10.040 -3.476 -4.713 1.00 77.81 196 GLY A CA 1
ATOM 1505 C C . GLY A 1 196 ? 9.381 -3.904 -6.031 1.00 77.81 196 GLY A C 1
ATOM 1506 O O . GLY A 1 196 ? 10.043 -4.361 -6.963 1.00 77.81 196 GLY A O 1
ATOM 1507 N N . ASP A 1 197 ? 8.062 -3.771 -6.090 1.00 78.25 197 ASP A N 1
ATOM 1508 C CA . ASP A 1 197 ? 7.262 -3.868 -7.306 1.00 78.25 197 ASP A CA 1
ATOM 1509 C C . ASP A 1 197 ? 6.820 -2.460 -7.719 1.00 78.25 197 ASP A C 1
ATOM 1511 O O . ASP A 1 197 ? 6.181 -1.750 -6.943 1.00 78.25 197 ASP A O 1
ATOM 1515 N N . TYR A 1 198 ? 7.199 -2.040 -8.924 1.00 75.88 198 TYR A N 1
ATOM 1516 C CA . TYR A 1 198 ? 6.969 -0.688 -9.440 1.00 75.88 198 TYR A CA 1
ATOM 1517 C C . TYR A 1 198 ? 5.596 -0.510 -10.108 1.00 75.88 198 TYR A C 1
ATOM 1519 O O . TYR A 1 198 ? 5.290 0.602 -10.534 1.00 75.88 198 TYR A O 1
ATOM 1527 N N . VAL A 1 199 ? 4.795 -1.579 -10.224 1.00 66.00 199 VAL A N 1
ATOM 1528 C CA . VAL A 1 199 ? 3.468 -1.578 -10.876 1.00 66.00 199 VAL A CA 1
ATOM 1529 C C . VAL A 1 199 ? 2.342 -2.046 -9.954 1.00 66.00 199 VAL A C 1
ATOM 1531 O O . VAL A 1 199 ? 1.332 -2.571 -10.425 1.00 66.00 199 VAL A O 1
ATOM 1534 N N . ARG A 1 200 ? 2.468 -1.862 -8.635 1.00 63.50 200 ARG A N 1
ATOM 1535 C CA . ARG A 1 200 ? 1.330 -2.147 -7.752 1.00 63.50 200 ARG A CA 1
ATOM 1536 C C . ARG A 1 200 ? 0.178 -1.175 -8.089 1.00 63.50 200 ARG A C 1
ATOM 1538 O O . ARG A 1 200 ? 0.454 0.022 -8.164 1.00 63.50 200 ARG A O 1
ATOM 1545 N N . PRO A 1 201 ? -1.056 -1.658 -8.333 1.00 45.00 201 PRO A N 1
ATOM 1546 C CA . PRO A 1 201 ? -2.206 -0.789 -8.576 1.00 45.00 201 PRO A CA 1
ATOM 1547 C C . PRO A 1 201 ? -2.563 0.067 -7.360 1.00 45.00 201 PRO A C 1
ATOM 1549 O O . PRO A 1 201 ? -2.252 -0.347 -6.217 1.00 45.00 201 PRO A O 1
#

pLDDT: mean 82.27, std 15.97, range [36.09, 98.44]

Secondary structure (DSSP, 8-state):
--HHHHHHHHSHHHHHHHHHHHHHHHHHHHHTTS------S----PBPP-TTS---B----HHHHTTHHHHHHHHHHTT-GGGHHHHHHHHHHHTTT-SSSTT--THHHHS-TT---SHHHHHHHHHHHHHHHHHHHHHTT--HHHHHHHHHH-THHHHHHHHHT----HHHHHHHHHHHTTT----GGGTT--SS-TT--

InterPro domains:
  IPR023346 Lysozyme-like domain superfamily [SSF53955] (66-158)
  IPR047194 CwlT-like, lysozyme domain [PF13702] (64-181)
  IPR047194 CwlT-like, lysozyme domain [cd16891] (67-198)

Nearest PDB structures (foldseek):
  4fdy-assembly2_B  TM=8.768E-01  e=6.043E-08  Staphylococcus aureus subsp. aureus Mu50
  4hpe-assembly2_B  TM=8.766E-01  e=3.081E-07  Clostridioides difficile 630
  4hpe-assembly4_D  TM=8.751E-01  e=3.607E-07  Clostridioides difficile 630
  6swx-assembly1_A  TM=2.217E-01  e=4.287E+00  Leishmania major

Sequence (201 aa):
MNIAVSLGLRYYKEILLGLVLVFGVVFVLFFGAVQEQGNTGTGGGGVMPGADGKGGKANVPPVVRQYEGMIREIATKYNLQDYTEFFLAQVMQESGGTDVDIFQSSESIDGNLGNIRSPEHSTEQAMRHWTDVIGKSQAKGLDFWAATQAYNMGPGYLFFLDEIKQKHSEDSAKAFALKHAGGRTSCGWRSPYCYGDYVRP

Mean predicted aligned error: 12.51 Å

Organism: Bacillus thuringiensis (NCBI:txid1428)

Solvent-accessible surface area (backbone atoms only — not comparable to full-atom values): 11159 Å² total; per-residue (Å²): 130,62,68,70,59,57,50,50,71,72,42,46,68,60,51,49,50,51,50,53,51,52,50,50,51,52,46,45,62,67,54,57,67,64,64,84,75,89,60,99,64,92,72,94,64,48,45,74,45,51,66,80,40,37,50,52,39,54,72,64,58,69,68,34,52,70,45,49,66,61,49,30,56,54,24,45,81,70,77,41,40,60,30,40,35,49,51,47,47,46,20,44,73,59,33,53,38,75,46,50,34,22,55,61,34,30,44,79,75,80,68,44,82,79,77,41,85,32,51,68,54,11,47,55,51,43,46,56,54,49,52,52,28,46,52,54,18,53,78,68,76,43,46,35,64,38,17,53,51,15,70,63,55,34,65,65,48,53,55,49,31,62,72,72,71,48,71,74,45,58,68,54,38,41,53,49,11,28,62,74,32,73,70,41,46,82,56,68,92,48,44,55,36,51,38,56,70,56,76,73,128

Foldseek 3Di:
DDPVVVVCVVCVVVVVVVVVVVVVVVCCVVVVVVDPPPDPDDDDDWFADDLQLFDIAHPADPLLVVCLVLLLVLLVVLVRNRNSRVVSVQLCVCPSNPDQLSNQLPCVPPNDGDPGDHPNSSSNSLSVLLSVLSVLCVVLVATVVQSVQCSFQPNVLSVQCSVVVHYQDLVSLQVVQCVVVVNCQDDPPQGHRNGTDSDDD